Protein AF-A0A165QCB4-F1 (afdb_monomer)

pLDDT: mean 89.72, std 11.39, range [41.25, 97.81]

Organism: NCBI:txid1314782

Nearest PDB structures (foldseek):
  8jke-assembly1_F  TM=3.063E-01  e=2.855E+00  Streptomyces coelicolor A3(2)

Sequence (218 aa):
LFVRAKGLDVVVAVDSSADEATNLWPNGSSIVKSASRISTLLLASHQLFPPIPMTPDDFISTGVNRRPTFFGCYPTRNPTEYPMLIYLPNSPPLNGDNPTTNTDSFQIAYTPVQTRIFIDQVHNNTIGGVLLNTTGSCPHFGKCLQCAAVDRAQYTTSHSRSPDFCSTVFQRYCFDPQNPPSQSEVPDRQFVFVNPDPQGVSGALTVFAAYKASLIGG

Mean predicted aligned error: 6.65 Å

Foldseek 3Di:
DFFVVVVAQEAEAEALAQPDPPQRWDLCPVVLVVQVCCVPPNVVGGAHDFDDDNDSVLCVFLQVSAFWAWGPQDADDVVGSGHIYTYQTPHFALQLDADLSSDDPPPPDDFPQSVVVNVVRSVCRVQFGHAFQDRGGDPCVVVQVVQSVVQSVCCNPPVDGDDPVNVVSCVGRYADPVDRHGSNRRPNGDRHHDRPCPCGVVVVVVVVVVVVVVVVPD

Secondary structure (DSSP, 8-state):
--BGGG--SEEEEEE-----TTT----SHHHHHHHHHHHHHSTTTBPPPPP--SSHHHHHHTTGGGS-EEES-S--SSS-SS-EEEEEE--S-TTSPPP-S---TT-----HHHHHHHHHHHHHHHHH---TTSSS--TTHHHHHHHHHHHHHHHHHHSPPPPHHHHHHHHHHB--SSS---GGGS-S---S---S-SSHHHHHHHHHHHHHHHHS--

Solvent-accessible surface area (backbone atoms only — not comparable to full-atom values): 12130 Å² total; per-residue (Å²): 125,55,42,47,94,66,69,62,55,65,44,81,44,77,39,80,49,56,67,31,90,87,43,22,34,30,27,48,59,69,58,37,52,52,43,50,46,36,73,74,76,32,55,94,60,32,48,48,71,44,70,66,64,82,45,42,66,47,19,48,56,29,25,51,30,57,37,63,31,30,22,37,76,76,67,89,47,87,74,60,64,38,34,34,37,38,38,39,42,46,48,52,40,44,75,37,46,81,17,58,75,42,55,62,92,82,66,84,77,71,53,75,67,39,48,50,53,32,51,52,47,53,48,51,48,71,57,23,43,64,38,76,71,38,73,31,56,25,97,54,32,66,59,44,55,48,34,59,54,51,26,43,58,32,40,76,72,71,70,41,76,55,62,76,68,40,54,58,40,43,75,72,32,41,62,38,90,90,64,63,57,47,36,75,36,56,43,74,58,39,62,62,64,42,75,86,52,83,53,52,70,61,44,54,52,51,51,52,54,63,53,47,61,67,70,75,73,117

InterPro domains:
  IPR002642 Lysophospholipase, catalytic domain [PF01735] (6-176)
  IPR002642 Lysophospholipase, catalytic domain [PS51210] (1-180)
  IPR016035 Acyl transferase/acyl hydrolase/lysophospholipase [SSF52151] (6-150)

Structure (mmCIF, N/CA/C/O backbone):
data_AF-A0A165QCB4-F1
#
_entry.id   AF-A0A165QCB4-F1
#
loop_
_atom_site.group_PDB
_atom_site.id
_atom_site.type_symbol
_atom_site.label_atom_id
_atom_site.label_alt_id
_atom_site.label_comp_id
_atom_site.label_asym_id
_atom_site.label_entity_id
_atom_site.label_seq_id
_atom_site.pdbx_PDB_ins_code
_atom_site.Cartn_x
_atom_site.Cartn_y
_atom_site.Cartn_z
_atom_site.occupancy
_atom_site.B_iso_or_equiv
_atom_site.auth_seq_id
_atom_site.auth_comp_id
_atom_site.auth_asym_id
_atom_site.auth_atom_id
_atom_site.pdbx_PDB_model_num
ATOM 1 N N . LEU A 1 1 ? -12.667 -9.571 5.158 1.00 91.00 1 LEU A N 1
ATOM 2 C CA . LEU A 1 1 ? -11.954 -9.713 6.452 1.00 91.00 1 LEU A CA 1
ATOM 3 C C . LEU A 1 1 ? -12.672 -9.014 7.609 1.00 91.00 1 LEU A C 1
ATOM 5 O O . LEU A 1 1 ? -12.700 -9.583 8.685 1.00 91.00 1 LEU A O 1
ATOM 9 N N . PHE A 1 2 ? -13.342 -7.882 7.383 1.00 95.94 2 PHE A N 1
ATOM 10 C CA . PHE A 1 2 ? -14.001 -7.054 8.409 1.00 95.94 2 PHE A CA 1
ATOM 11 C C . PHE A 1 2 ? -15.284 -7.644 9.042 1.00 95.94 2 PHE A C 1
ATOM 13 O O . PHE A 1 2 ? -16.042 -6.920 9.673 1.00 95.94 2 PHE A O 1
ATOM 20 N N . VAL A 1 3 ? -15.595 -8.931 8.867 1.00 96.25 3 VAL A N 1
ATOM 21 C CA . VAL A 1 3 ? -16.785 -9.536 9.503 1.00 96.25 3 VAL A CA 1
ATOM 22 C C . VAL A 1 3 ? -16.588 -9.506 11.021 1.00 96.25 3 VAL A C 1
ATOM 24 O O . VAL A 1 3 ? -15.582 -10.033 11.493 1.00 96.25 3 VAL A O 1
ATOM 27 N N . ARG A 1 4 ? -17.541 -8.964 11.797 1.00 94.81 4 ARG A N 1
ATOM 28 C CA . ARG A 1 4 ? -17.361 -8.771 13.255 1.00 94.81 4 ARG A CA 1
ATOM 29 C C . ARG A 1 4 ? -17.056 -10.063 14.005 1.00 94.81 4 ARG A C 1
ATOM 31 O O . ARG A 1 4 ? -16.265 -10.047 14.936 1.00 94.81 4 ARG A O 1
ATOM 38 N N . ALA A 1 5 ? -17.624 -11.185 13.559 1.00 95.62 5 ALA A N 1
ATOM 39 C CA . ALA A 1 5 ? -17.377 -12.502 14.146 1.00 95.62 5 ALA A CA 1
ATOM 40 C C . ALA A 1 5 ? -15.899 -12.940 14.094 1.00 95.62 5 ALA A C 1
ATOM 42 O O . ALA A 1 5 ? -15.515 -13.843 14.826 1.00 95.62 5 ALA A O 1
ATOM 43 N N . LYS A 1 6 ? -15.068 -12.325 13.237 1.00 93.75 6 LYS A N 1
ATOM 44 C CA . LYS A 1 6 ? -13.621 -12.582 13.200 1.00 93.75 6 LYS A CA 1
ATOM 45 C C . LYS A 1 6 ? -12.838 -11.786 14.244 1.00 93.75 6 LYS A C 1
ATOM 47 O O . LYS A 1 6 ? -11.705 -12.166 14.507 1.00 93.75 6 LYS A O 1
ATOM 52 N N . GLY A 1 7 ? -13.407 -10.706 14.791 1.00 91.19 7 GLY A N 1
ATOM 53 C CA . GLY A 1 7 ? -12.776 -9.888 15.830 1.00 91.19 7 GLY A CA 1
ATOM 54 C C . GLY A 1 7 ? -11.363 -9.422 15.475 1.00 91.19 7 GLY A C 1
ATOM 55 O O . GLY A 1 7 ? -10.479 -9.506 16.315 1.00 91.19 7 GLY A O 1
ATOM 56 N N . LEU A 1 8 ? -11.122 -9.017 14.222 1.00 92.38 8 LEU A N 1
ATOM 57 C CA . LEU A 1 8 ? -9.782 -8.613 13.794 1.00 92.38 8 LEU A CA 1
ATOM 58 C C . LEU A 1 8 ? -9.456 -7.212 14.320 1.00 92.38 8 LEU A C 1
ATOM 60 O O . LEU A 1 8 ? -10.273 -6.300 14.186 1.00 92.38 8 LEU A O 1
ATOM 64 N N . ASP A 1 9 ? -8.239 -7.049 14.837 1.00 91.75 9 ASP A N 1
ATOM 65 C CA . ASP A 1 9 ? -7.692 -5.763 15.289 1.00 91.75 9 ASP A CA 1
ATOM 66 C C . ASP A 1 9 ? -6.828 -5.077 14.224 1.00 91.75 9 ASP A C 1
ATOM 68 O O . ASP A 1 9 ? -6.748 -3.848 14.161 1.00 91.75 9 ASP A O 1
ATOM 72 N N . VAL A 1 10 ? -6.177 -5.878 13.375 1.00 94.56 10 VAL A N 1
ATOM 73 C CA . VAL A 1 10 ? -5.296 -5.426 12.295 1.00 94.56 10 VAL A CA 1
ATOM 74 C C . VAL A 1 10 ? -5.580 -6.233 11.035 1.00 94.56 10 VAL A C 1
ATOM 76 O O . VAL A 1 10 ? -5.710 -7.456 11.071 1.00 94.56 10 VAL A O 1
ATOM 79 N N . VAL A 1 11 ? -5.651 -5.542 9.903 1.00 96.69 11 VAL A N 1
ATOM 80 C CA . VAL A 1 11 ? -5.773 -6.124 8.569 1.00 96.69 11 VAL A CA 1
ATOM 81 C C . VAL A 1 11 ? -4.631 -5.593 7.714 1.00 96.69 11 VAL A C 1
ATOM 83 O O . VAL A 1 11 ? -4.449 -4.385 7.614 1.00 96.69 11 VAL A O 1
ATOM 86 N N . VAL A 1 12 ? -3.881 -6.489 7.075 1.00 96.94 12 VAL A N 1
ATOM 87 C CA . VAL A 1 12 ? -2.889 -6.120 6.059 1.00 96.94 12 VAL A CA 1
ATOM 88 C C . VAL A 1 12 ? -3.529 -6.313 4.688 1.00 96.94 12 VAL A C 1
ATOM 90 O O . VAL A 1 12 ? -3.915 -7.428 4.337 1.00 96.94 12 VAL A O 1
ATOM 93 N N . ALA A 1 13 ? -3.688 -5.228 3.939 1.00 97.25 13 ALA A N 1
ATOM 94 C CA . ALA A 1 13 ? -4.203 -5.228 2.579 1.00 97.25 13 ALA A CA 1
ATOM 95 C C . ALA A 1 13 ? -3.049 -5.015 1.601 1.00 97.25 13 ALA A C 1
ATOM 97 O O . ALA A 1 13 ? -2.376 -3.990 1.654 1.00 97.25 13 ALA A O 1
ATOM 98 N N . VAL A 1 14 ? -2.845 -5.985 0.716 1.00 97.00 14 VAL A N 1
ATOM 99 C CA . VAL A 1 14 ? -1.890 -5.895 -0.390 1.00 97.00 14 VAL A CA 1
ATOM 100 C C . VAL A 1 14 ? -2.667 -5.538 -1.649 1.00 97.00 14 VAL A C 1
ATOM 102 O O . VAL A 1 14 ? -3.665 -6.197 -1.946 1.00 97.00 14 VAL A O 1
ATOM 105 N N . ASP A 1 15 ? -2.229 -4.507 -2.364 1.00 97.12 15 ASP A N 1
ATOM 106 C CA . ASP A 1 15 ? -2.875 -4.048 -3.593 1.00 97.12 15 ASP A CA 1
ATOM 107 C C . ASP A 1 15 ? -1.885 -4.055 -4.753 1.00 97.12 15 ASP A C 1
ATOM 109 O O . ASP A 1 15 ? -0.952 -3.261 -4.796 1.00 97.12 15 ASP A O 1
ATOM 113 N N . SER A 1 16 ? -2.081 -4.979 -5.684 1.00 95.56 16 SER A N 1
ATOM 114 C CA . SER A 1 16 ? -1.274 -5.126 -6.893 1.00 95.56 16 SER A CA 1
ATOM 115 C C . SER A 1 16 ? -2.085 -4.819 -8.152 1.00 95.56 16 SER A C 1
ATOM 117 O O . SER A 1 16 ? -1.843 -5.432 -9.191 1.00 95.56 16 SER A O 1
ATOM 119 N N . SER A 1 17 ? -3.106 -3.962 -8.055 1.00 96.38 17 SER A N 1
ATOM 120 C CA . SER A 1 17 ? -3.891 -3.567 -9.221 1.00 96.38 17 SER A CA 1
ATOM 121 C C . SER A 1 17 ? -3.081 -2.702 -10.194 1.00 96.38 17 SER A C 1
ATOM 123 O O . SER A 1 17 ? -2.099 -2.058 -9.824 1.00 96.38 17 SER A O 1
ATOM 125 N N . ALA A 1 18 ? -3.521 -2.685 -11.451 1.00 96.19 18 ALA A N 1
ATOM 126 C CA . ALA A 1 18 ? -2.972 -1.864 -12.527 1.00 96.19 18 ALA A CA 1
ATOM 127 C C . ALA A 1 18 ? -3.991 -0.786 -12.941 1.00 96.19 18 ALA A C 1
ATOM 129 O O . ALA A 1 18 ? -4.387 -0.694 -14.100 1.00 96.19 18 ALA A O 1
ATOM 130 N N . ASP A 1 19 ? -4.492 -0.029 -11.960 1.00 96.06 19 ASP A N 1
ATOM 131 C CA . ASP A 1 19 ? -5.650 0.858 -12.146 1.00 96.06 19 ASP A CA 1
ATOM 132 C C . ASP A 1 19 ? -5.283 2.261 -12.681 1.00 96.06 19 ASP A C 1
ATOM 134 O O . ASP A 1 19 ? -6.153 2.977 -13.183 1.00 96.06 19 ASP A O 1
ATOM 138 N N . GLU A 1 20 ? -4.025 2.703 -12.560 1.00 94.88 20 GLU A N 1
ATOM 139 C CA . GLU A 1 20 ? -3.558 3.958 -13.162 1.00 94.88 20 GLU A CA 1
ATOM 140 C C . GLU A 1 20 ? -3.432 3.807 -14.683 1.00 94.88 20 GLU A C 1
ATOM 142 O O . GLU A 1 20 ? -2.644 3.002 -15.173 1.00 94.88 20 GLU A O 1
ATOM 147 N N . ALA A 1 21 ? -4.141 4.647 -15.441 1.00 91.56 21 ALA A N 1
ATOM 148 C CA . ALA A 1 21 ? -4.166 4.572 -16.903 1.00 91.56 21 ALA A CA 1
ATOM 149 C C . ALA A 1 21 ? -2.793 4.778 -17.573 1.00 91.56 21 ALA A C 1
ATOM 151 O O . ALA A 1 21 ? -2.564 4.255 -18.660 1.00 91.56 21 ALA A O 1
ATOM 152 N N . THR A 1 22 ? -1.895 5.551 -16.953 1.00 91.75 22 THR A N 1
ATOM 153 C CA . THR A 1 22 ? -0.611 5.936 -17.563 1.00 91.75 22 THR A CA 1
ATOM 154 C C . THR A 1 22 ? 0.497 4.934 -17.264 1.00 91.75 22 THR A C 1
ATOM 156 O O . THR A 1 22 ? 1.199 4.505 -18.174 1.00 91.75 22 THR A O 1
ATOM 159 N N . ASN A 1 23 ? 0.678 4.582 -15.989 1.00 95.12 23 ASN A N 1
ATOM 160 C CA . ASN A 1 23 ? 1.825 3.794 -15.532 1.00 95.12 23 ASN A CA 1
ATOM 161 C C . ASN A 1 23 ? 1.439 2.488 -14.827 1.00 95.12 23 ASN A C 1
ATOM 163 O O . ASN A 1 23 ? 2.321 1.838 -14.275 1.00 95.12 23 ASN A O 1
ATOM 167 N N . LEU A 1 24 ? 0.159 2.095 -14.839 1.00 96.56 24 LEU A N 1
ATOM 168 C CA . LEU A 1 24 ? -0.302 0.790 -14.346 1.00 96.56 24 LEU A CA 1
ATOM 169 C C . LEU A 1 24 ? 0.020 0.519 -12.863 1.00 96.56 24 LEU A C 1
ATOM 171 O O . LEU A 1 24 ? 0.219 -0.624 -12.457 1.00 96.56 24 LEU A O 1
ATOM 175 N N . TRP A 1 25 ? 0.065 1.567 -12.040 1.00 96.75 25 TRP A N 1
ATOM 176 C CA . TRP A 1 25 ? 0.149 1.447 -10.583 1.00 96.75 25 TRP A CA 1
ATOM 177 C C . TRP A 1 25 ? -1.246 1.347 -9.952 1.00 96.75 25 TRP A C 1
ATOM 179 O O . TRP A 1 25 ? -2.229 1.799 -10.549 1.00 96.75 25 TRP A O 1
ATOM 189 N N . PRO A 1 26 ? -1.364 0.834 -8.716 1.00 97.56 26 PRO A N 1
ATOM 190 C CA . PRO A 1 26 ? -2.590 0.965 -7.946 1.00 97.56 26 PRO A CA 1
ATOM 191 C C . PRO A 1 26 ? -2.962 2.441 -7.760 1.00 97.56 26 PRO A C 1
ATOM 193 O O . PRO A 1 26 ? -2.104 3.289 -7.507 1.00 97.56 26 PRO A O 1
ATOM 196 N N . ASN A 1 27 ? -4.254 2.754 -7.827 1.00 97.00 27 ASN A N 1
ATOM 197 C CA . ASN A 1 27 ? -4.779 4.095 -7.540 1.00 97.00 27 ASN A CA 1
ATOM 198 C C . ASN A 1 27 ? -5.762 4.109 -6.355 1.00 97.00 27 ASN A C 1
ATOM 200 O O . ASN A 1 27 ? -6.421 5.110 -6.121 1.00 97.00 27 ASN A O 1
ATOM 204 N N . GLY A 1 28 ? -5.902 3.001 -5.618 1.00 97.06 28 GLY A N 1
ATOM 205 C CA . GLY A 1 28 ? -6.820 2.893 -4.479 1.00 97.06 28 GLY A CA 1
ATOM 206 C C . GLY A 1 28 ? -8.284 2.601 -4.841 1.00 97.06 28 GLY A C 1
ATOM 207 O O . GLY A 1 28 ? -9.125 2.475 -3.949 1.00 97.06 28 GLY A O 1
ATOM 208 N N . SER A 1 29 ? -8.633 2.411 -6.117 1.00 97.38 29 SER A N 1
ATOM 209 C CA . SER A 1 29 ? -10.010 2.075 -6.520 1.00 97.38 29 SER A CA 1
ATOM 210 C C . SER A 1 29 ? -10.569 0.848 -5.788 1.00 97.38 29 SER A C 1
ATOM 212 O O . SER A 1 29 ? -11.732 0.841 -5.375 1.00 97.38 29 SER A O 1
ATOM 214 N N . SER A 1 30 ? -9.751 -0.191 -5.596 1.00 96.12 30 SER A N 1
ATOM 215 C CA . SER A 1 30 ? -10.147 -1.428 -4.910 1.00 96.12 30 SER A CA 1
ATOM 216 C C . SER A 1 30 ? -10.521 -1.198 -3.438 1.00 96.12 30 SER A C 1
ATOM 218 O O . SER A 1 30 ? -11.563 -1.674 -2.961 1.00 96.12 30 SER A O 1
ATOM 220 N N . ILE A 1 31 ? -9.715 -0.417 -2.711 1.00 97.00 31 ILE A N 1
ATOM 221 C CA . ILE A 1 31 ? -9.934 -0.159 -1.284 1.00 97.00 31 ILE A CA 1
ATOM 222 C C . ILE A 1 31 ? -11.111 0.800 -1.057 1.00 97.00 31 ILE A C 1
ATOM 224 O O . ILE A 1 31 ? -11.932 0.547 -0.176 1.00 97.00 31 ILE A O 1
ATOM 228 N N . VAL A 1 32 ? -11.279 1.812 -1.919 1.00 97.81 32 VAL A N 1
ATOM 229 C CA . VAL A 1 32 ? -12.443 2.718 -1.912 1.00 97.81 32 VAL A CA 1
ATOM 230 C C . VAL A 1 32 ? -13.738 1.936 -2.144 1.00 97.81 32 VAL A C 1
ATOM 232 O O . VAL A 1 32 ? -14.698 2.069 -1.380 1.00 97.81 32 VAL A O 1
ATOM 235 N N . LYS A 1 33 ? -13.767 1.050 -3.151 1.00 97.62 33 LYS A N 1
ATOM 236 C CA . LYS A 1 33 ? -14.925 0.176 -3.411 1.00 97.62 33 LYS A CA 1
ATOM 237 C C . LYS A 1 33 ? -15.209 -0.756 -2.231 1.00 97.62 33 LYS A C 1
ATOM 239 O O . LYS A 1 33 ? -16.371 -0.975 -1.889 1.00 97.62 33 LYS A O 1
ATOM 244 N N . SER A 1 34 ? -14.169 -1.276 -1.579 1.00 96.75 34 SER A N 1
ATOM 245 C CA . SER A 1 34 ? -14.308 -2.124 -0.388 1.00 96.75 34 SER A CA 1
ATOM 246 C C . SER A 1 34 ? -14.914 -1.365 0.798 1.00 96.75 34 SER A C 1
ATOM 248 O O . SER A 1 34 ? -15.840 -1.874 1.434 1.00 96.75 34 SER A O 1
ATOM 250 N N . ALA A 1 35 ? -14.455 -0.138 1.056 1.00 97.06 35 ALA A N 1
ATOM 251 C CA . ALA A 1 35 ? -14.999 0.736 2.093 1.00 97.06 35 ALA A CA 1
ATOM 252 C C . ALA A 1 35 ? -16.468 1.096 1.818 1.00 97.06 35 ALA A C 1
ATOM 254 O O . ALA A 1 35 ? -17.318 0.948 2.698 1.00 97.06 35 ALA A O 1
ATOM 255 N N . SER A 1 36 ? -16.785 1.474 0.574 1.00 97.31 36 SER A N 1
ATOM 256 C CA . SER A 1 36 ? -18.150 1.777 0.128 1.00 97.31 36 SER A CA 1
ATOM 257 C C . SER A 1 36 ? -19.088 0.579 0.294 1.00 97.31 36 SER A C 1
ATOM 259 O O . SER A 1 36 ? -20.187 0.707 0.833 1.00 97.31 36 SER A O 1
ATOM 261 N N . ARG A 1 37 ? -18.651 -0.625 -0.090 1.00 97.12 37 ARG A N 1
ATOM 262 C CA . ARG A 1 37 ? -19.444 -1.848 0.097 1.00 97.12 37 ARG A CA 1
ATOM 263 C C . ARG A 1 37 ? -19.724 -2.128 1.575 1.00 97.12 37 ARG A C 1
ATOM 265 O O . ARG A 1 37 ? -20.821 -2.572 1.913 1.00 97.12 37 ARG A O 1
ATOM 272 N N . ILE A 1 38 ? -18.752 -1.877 2.454 1.00 96.81 38 ILE A N 1
ATOM 273 C CA . ILE A 1 38 ? -18.932 -2.046 3.900 1.00 96.81 38 ILE A CA 1
ATOM 274 C C . ILE A 1 38 ? -19.962 -1.056 4.445 1.00 96.81 38 ILE A C 1
ATOM 276 O O . ILE A 1 38 ? -20.880 -1.478 5.147 1.00 96.81 38 ILE A O 1
ATOM 280 N N . SER A 1 39 ? -19.857 0.225 4.088 1.00 95.75 39 SER A N 1
ATOM 281 C CA . SER A 1 39 ? -20.757 1.262 4.602 1.00 95.75 39 SER A CA 1
ATOM 282 C C . SER A 1 39 ? -22.185 1.159 4.061 1.00 95.75 39 SER A C 1
ATOM 284 O O . SER A 1 39 ? -23.120 1.526 4.768 1.00 95.75 39 SER A O 1
ATOM 286 N N . THR A 1 40 ? -22.372 0.632 2.847 1.00 96.88 40 THR A N 1
ATOM 287 C CA . THR A 1 40 ? -23.684 0.595 2.173 1.00 96.88 40 THR A CA 1
ATOM 288 C C . THR A 1 40 ? -24.417 -0.738 2.299 1.00 96.88 40 THR A C 1
ATOM 290 O O . THR A 1 40 ? -25.634 -0.745 2.455 1.00 96.88 40 THR A O 1
ATOM 293 N N . LEU A 1 41 ? -23.707 -1.871 2.237 1.00 97.56 41 LEU A N 1
ATOM 294 C CA . LEU A 1 41 ? -24.336 -3.195 2.130 1.00 97.56 41 LEU A CA 1
ATOM 295 C C . LEU A 1 41 ? -24.069 -4.106 3.328 1.00 97.56 41 LEU A C 1
ATOM 297 O O . LEU A 1 41 ? -24.826 -5.047 3.559 1.00 97.56 41 LEU A O 1
ATOM 301 N N . LEU A 1 42 ? -22.983 -3.881 4.072 1.00 97.19 42 LEU A N 1
ATOM 302 C CA . LEU A 1 42 ? -22.482 -4.862 5.043 1.00 97.19 42 LEU A CA 1
ATOM 303 C C . LEU A 1 42 ? -22.398 -4.335 6.481 1.00 97.19 42 LEU A C 1
ATOM 305 O O . LEU A 1 42 ? -21.948 -5.063 7.370 1.00 97.19 42 LEU A O 1
ATOM 309 N N . LEU A 1 43 ? -22.884 -3.116 6.730 1.00 95.12 43 LEU A N 1
ATOM 310 C CA . LEU A 1 43 ? -22.788 -2.431 8.021 1.00 95.12 43 LEU A CA 1
ATOM 311 C C . LEU A 1 43 ? -23.336 -3.270 9.182 1.00 95.12 43 LEU A C 1
ATOM 313 O O . LEU A 1 43 ? -22.779 -3.232 10.273 1.00 95.12 43 LEU A O 1
ATOM 317 N N . ALA A 1 44 ? -24.388 -4.064 8.949 1.00 95.94 44 ALA A N 1
ATOM 318 C CA . ALA A 1 44 ? -25.041 -4.893 9.964 1.00 95.94 44 ALA A CA 1
ATOM 319 C C . ALA A 1 44 ? -24.192 -6.083 10.457 1.00 95.94 44 ALA A C 1
ATOM 321 O O . ALA A 1 44 ? -24.389 -6.531 11.588 1.00 95.94 44 ALA A O 1
ATOM 322 N N . SER A 1 45 ? -23.239 -6.572 9.657 1.00 96.38 45 SER A N 1
ATOM 323 C CA . SER A 1 45 ? -22.424 -7.763 9.963 1.00 96.38 45 SER A CA 1
ATOM 324 C C . SER A 1 45 ? -20.915 -7.495 10.031 1.00 96.38 45 SER A C 1
ATOM 326 O O . SER A 1 45 ? -20.161 -8.355 10.496 1.00 96.38 45 SER A O 1
ATOM 328 N N . HIS A 1 46 ? -20.461 -6.318 9.595 1.00 97.06 46 HIS A N 1
ATOM 329 C CA . HIS A 1 46 ? -19.044 -5.958 9.515 1.00 97.06 46 HIS A CA 1
ATOM 330 C C . HIS A 1 46 ? -18.660 -4.837 10.496 1.00 97.06 46 HIS A C 1
ATOM 332 O O . HIS A 1 46 ? -19.510 -4.092 10.989 1.00 97.06 46 HIS A O 1
ATOM 338 N N . GLN A 1 47 ? -17.371 -4.773 10.835 1.00 95.44 47 GLN A N 1
ATOM 339 C CA . GLN A 1 47 ? -16.730 -3.625 11.480 1.00 95.44 47 GLN A CA 1
ATOM 340 C C . GLN A 1 47 ? -16.696 -2.446 10.498 1.00 95.44 47 GLN A C 1
ATOM 342 O O . GLN A 1 47 ? -16.754 -2.652 9.281 1.00 95.44 47 GLN A O 1
ATOM 347 N N . LEU A 1 48 ? -16.591 -1.219 11.015 1.00 95.88 48 LEU A N 1
ATOM 348 C CA . LEU A 1 48 ? -16.444 -0.039 10.163 1.00 95.88 48 LEU A CA 1
ATOM 349 C C . LEU A 1 48 ? -15.091 -0.058 9.447 1.00 95.88 48 LEU A C 1
ATOM 351 O O . LEU A 1 48 ? -14.151 -0.738 9.863 1.00 95.88 48 LEU A O 1
ATOM 355 N N . PHE A 1 49 ? -15.004 0.703 8.362 1.00 96.31 49 PHE A N 1
ATOM 356 C CA . PHE A 1 49 ? -13.743 0.956 7.677 1.00 96.31 49 PHE A CA 1
ATOM 357 C C . PHE A 1 49 ? -13.032 2.154 8.329 1.00 96.31 49 PHE A C 1
ATOM 359 O O . PHE A 1 49 ? -13.719 3.118 8.679 1.00 96.31 49 PHE A O 1
ATOM 366 N N . PRO A 1 50 ? -11.698 2.128 8.509 1.00 96.69 50 PRO A N 1
ATOM 367 C CA . PRO A 1 50 ? -10.972 3.307 8.970 1.00 96.69 50 PRO A CA 1
ATOM 368 C C . PRO A 1 50 ? -11.036 4.446 7.937 1.00 96.69 50 PRO A C 1
ATOM 370 O O . PRO A 1 50 ? -11.279 4.182 6.758 1.00 96.69 50 PRO A O 1
ATOM 373 N N . PRO A 1 51 ? -10.779 5.704 8.342 1.00 96.25 51 PRO A N 1
ATOM 374 C CA . PRO A 1 51 ? -10.644 6.813 7.407 1.00 96.25 51 PRO A CA 1
ATOM 375 C C . PRO A 1 51 ? -9.547 6.537 6.375 1.00 96.25 51 PRO A C 1
ATOM 377 O O . PRO A 1 51 ? -8.416 6.204 6.734 1.00 96.25 51 PRO A O 1
ATOM 380 N N . ILE A 1 52 ? -9.901 6.695 5.103 1.00 97.44 52 ILE A N 1
ATOM 381 C CA . ILE A 1 52 ? -9.026 6.567 3.9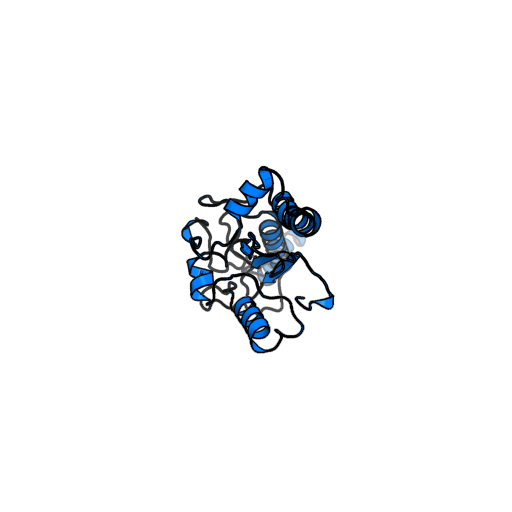35 1.00 97.44 52 ILE A CA 1
ATOM 382 C C . ILE A 1 52 ? -9.286 7.750 2.990 1.00 97.44 52 ILE A C 1
ATOM 384 O O . ILE A 1 52 ? -10.337 8.388 3.112 1.00 97.44 52 ILE A O 1
ATOM 388 N N . PRO A 1 53 ? -8.390 8.039 2.029 1.00 97.50 53 PRO A N 1
ATOM 389 C CA . PRO A 1 53 ? -8.753 8.865 0.884 1.00 97.50 53 PRO A CA 1
ATOM 390 C C . PRO A 1 53 ? -9.989 8.276 0.178 1.00 97.50 53 PRO A C 1
ATOM 392 O O . PRO A 1 53 ? -10.154 7.057 0.128 1.00 97.50 53 PRO A O 1
ATOM 395 N N . MET A 1 54 ? -10.893 9.117 -0.328 1.00 94.56 54 MET A N 1
ATOM 396 C CA . MET A 1 54 ? -12.203 8.650 -0.817 1.00 94.56 54 MET A CA 1
ATOM 397 C C . MET A 1 54 ? -12.273 8.517 -2.338 1.00 94.56 54 MET A C 1
ATOM 399 O O . MET A 1 54 ? -13.223 7.927 -2.855 1.00 94.56 54 MET A O 1
ATOM 403 N N . THR A 1 55 ? -11.272 9.026 -3.053 1.00 96.88 55 THR A N 1
ATOM 404 C CA . THR A 1 55 ? -11.182 8.951 -4.512 1.00 96.88 55 THR A CA 1
ATOM 405 C C . THR A 1 55 ? -9.796 8.484 -4.961 1.00 96.88 55 THR A C 1
ATOM 407 O O . THR A 1 55 ? -8.825 8.639 -4.214 1.00 96.88 55 THR A O 1
ATOM 410 N N . PRO A 1 56 ? -9.669 7.932 -6.181 1.00 96.69 56 PRO A N 1
ATOM 411 C CA . PRO A 1 56 ? -8.363 7.605 -6.740 1.00 96.69 56 PRO A CA 1
ATOM 412 C C . PRO A 1 56 ? -7.401 8.798 -6.820 1.00 96.69 56 PRO A C 1
ATOM 414 O O . PRO A 1 56 ? -6.213 8.656 -6.534 1.00 96.69 56 PRO A O 1
ATOM 417 N N . ASP A 1 57 ? -7.921 9.985 -7.133 1.00 96.19 57 ASP A N 1
ATOM 418 C CA . ASP A 1 57 ? -7.126 11.214 -7.197 1.00 96.19 57 ASP A CA 1
ATOM 419 C C . ASP A 1 57 ? -6.586 11.611 -5.816 1.00 96.19 57 ASP A C 1
ATOM 421 O O . ASP A 1 57 ? -5.433 12.035 -5.701 1.00 96.19 57 ASP A O 1
ATOM 425 N N . ASP A 1 58 ? -7.356 11.401 -4.743 1.00 96.50 58 ASP A N 1
ATOM 426 C CA . ASP A 1 58 ? -6.871 11.617 -3.376 1.00 96.50 58 ASP A CA 1
ATOM 427 C C . ASP A 1 58 ? -5.767 10.609 -3.016 1.00 96.50 58 ASP A C 1
ATOM 429 O O . ASP A 1 58 ? -4.758 10.970 -2.414 1.00 96.50 58 ASP A O 1
ATOM 433 N N . PHE A 1 59 ? -5.904 9.339 -3.413 1.00 97.19 59 PHE A N 1
ATOM 434 C CA . PHE A 1 59 ? -4.860 8.325 -3.198 1.00 97.19 59 PHE A CA 1
ATOM 435 C C . PHE A 1 59 ? -3.539 8.694 -3.881 1.00 97.19 59 PHE A C 1
ATOM 437 O O . PHE A 1 59 ? -2.472 8.522 -3.283 1.00 97.19 59 PHE A O 1
ATOM 444 N N . ILE A 1 60 ? -3.617 9.204 -5.113 1.00 95.31 60 ILE A N 1
ATOM 445 C CA . ILE A 1 60 ? -2.457 9.626 -5.901 1.00 95.31 60 ILE A CA 1
ATOM 446 C C . ILE A 1 60 ? -1.844 10.903 -5.323 1.00 95.31 60 ILE A C 1
ATOM 448 O O . ILE A 1 60 ? -0.646 10.938 -5.046 1.00 95.31 60 ILE A O 1
ATOM 452 N N . SER A 1 61 ? -2.648 11.949 -5.116 1.00 95.38 61 SER A N 1
ATOM 453 C CA . SER A 1 61 ? -2.164 13.252 -4.638 1.00 95.38 61 SER A CA 1
ATOM 454 C C . SER A 1 61 ? -1.528 13.158 -3.252 1.00 95.38 61 SER A C 1
ATOM 456 O O . SER A 1 61 ? -0.482 13.767 -3.011 1.00 95.38 61 SER A O 1
ATOM 458 N N . THR A 1 62 ? -2.085 12.319 -2.375 1.00 96.00 62 THR A N 1
ATOM 459 C CA . THR A 1 62 ? -1.521 12.086 -1.042 1.00 96.00 62 THR A CA 1
ATOM 460 C C . THR A 1 62 ? -0.289 11.183 -1.041 1.00 96.00 62 THR A C 1
ATOM 462 O O . THR A 1 62 ? 0.418 11.102 -0.037 1.00 96.00 62 THR A O 1
ATOM 465 N N . GLY A 1 63 ? -0.001 10.493 -2.150 1.00 94.62 63 GLY A N 1
ATOM 466 C CA . GLY A 1 63 ? 1.114 9.551 -2.276 1.00 94.62 63 GLY A CA 1
ATOM 467 C C . GLY A 1 63 ? 0.902 8.218 -1.561 1.00 94.62 63 GLY A C 1
ATOM 468 O O . GLY A 1 63 ? 1.822 7.403 -1.495 1.00 94.62 63 GLY A O 1
ATOM 469 N N . VAL A 1 64 ? -0.295 7.967 -1.029 1.00 95.62 64 VAL A N 1
ATOM 470 C CA . VAL A 1 64 ? -0.637 6.733 -0.306 1.00 95.62 64 VAL A CA 1
ATOM 471 C C . VAL A 1 64 ? -0.597 5.507 -1.220 1.00 95.62 64 VAL A C 1
ATOM 473 O O . VAL A 1 64 ? -0.315 4.404 -0.761 1.00 95.62 64 VAL A O 1
ATOM 476 N N . ASN A 1 65 ? -0.798 5.683 -2.526 1.00 95.31 65 ASN A N 1
ATOM 477 C CA . ASN A 1 65 ? -0.633 4.609 -3.503 1.00 95.31 65 ASN A CA 1
ATOM 478 C C . ASN A 1 65 ? 0.834 4.247 -3.812 1.00 95.31 65 ASN A C 1
ATOM 480 O O . ASN A 1 65 ? 1.082 3.301 -4.550 1.00 95.31 65 ASN A O 1
ATOM 484 N N . ARG A 1 66 ? 1.809 4.978 -3.258 1.00 93.00 66 ARG A N 1
ATOM 485 C CA . ARG A 1 66 ? 3.248 4.811 -3.541 1.00 93.00 66 ARG A CA 1
ATOM 486 C C . ARG A 1 66 ? 4.072 4.405 -2.322 1.00 93.00 66 ARG A C 1
ATOM 488 O O . ARG A 1 66 ? 5.295 4.320 -2.417 1.00 93.00 66 ARG A O 1
ATOM 495 N N . ARG A 1 67 ? 3.433 4.184 -1.172 1.00 93.81 67 ARG A N 1
ATOM 496 C CA . ARG A 1 67 ? 4.107 3.792 0.071 1.00 93.81 67 ARG A CA 1
ATOM 497 C C . ARG A 1 67 ? 3.186 2.990 0.991 1.00 93.81 67 ARG A C 1
ATOM 499 O O . ARG A 1 67 ? 1.969 3.180 0.948 1.00 93.81 67 ARG A O 1
ATOM 506 N N . PRO A 1 68 ? 3.749 2.170 1.894 1.00 96.12 68 PRO A N 1
ATOM 507 C CA . PRO A 1 68 ? 2.987 1.605 2.997 1.00 96.12 68 PRO A CA 1
ATOM 508 C C . PRO A 1 68 ? 2.278 2.702 3.793 1.00 96.12 68 PRO A C 1
ATOM 510 O O . PRO A 1 68 ? 2.893 3.713 4.128 1.00 96.12 68 PRO A O 1
ATOM 513 N N . THR A 1 69 ? 1.002 2.501 4.103 1.00 96.94 69 THR A N 1
ATOM 514 C CA . THR A 1 69 ? 0.195 3.477 4.848 1.00 96.94 69 THR A CA 1
ATOM 515 C C . THR A 1 69 ? -0.682 2.765 5.867 1.00 96.94 69 THR A C 1
ATOM 517 O O . THR A 1 69 ? -1.281 1.732 5.573 1.00 96.94 69 THR A O 1
ATOM 520 N N . PHE A 1 70 ? -0.739 3.289 7.088 1.00 97.25 70 PHE A N 1
ATOM 521 C CA . PHE A 1 70 ? -1.544 2.748 8.176 1.00 97.25 70 PHE A CA 1
ATOM 522 C C . PHE A 1 70 ? -2.782 3.626 8.349 1.00 97.25 70 PHE A C 1
ATOM 524 O O . PHE A 1 70 ? -2.692 4.815 8.653 1.00 97.25 70 PHE A O 1
ATOM 531 N N . PHE A 1 71 ? -3.957 3.039 8.175 1.00 97.44 71 PHE A N 1
ATOM 532 C CA . PHE A 1 71 ? -5.222 3.737 8.337 1.00 97.44 71 PHE A CA 1
ATOM 533 C C . PHE A 1 71 ? -5.844 3.468 9.699 1.00 97.44 71 PHE A C 1
ATOM 535 O O . PHE A 1 71 ? -5.779 2.362 10.250 1.00 97.44 71 PHE A O 1
ATOM 542 N N . GLY A 1 72 ? -6.484 4.509 10.229 1.00 94.56 72 GLY A N 1
ATOM 543 C CA . GLY A 1 72 ? -7.202 4.450 11.493 1.00 94.56 72 GLY A CA 1
ATOM 544 C C . GLY A 1 72 ? -6.302 4.419 12.722 1.00 94.56 72 GLY A C 1
ATOM 545 O O . GLY A 1 72 ? -6.769 4.003 13.772 1.00 94.56 72 GLY A O 1
ATOM 546 N N . CYS A 1 73 ? -5.032 4.817 12.640 1.00 92.31 73 CYS A N 1
ATOM 547 C CA . CYS A 1 73 ? -4.061 4.688 13.733 1.00 92.31 73 CYS A CA 1
ATOM 548 C C . CYS A 1 73 ? -4.512 5.196 15.107 1.00 92.31 73 CYS A C 1
ATOM 550 O O . CYS A 1 73 ? -4.033 4.707 16.128 1.00 92.31 73 CYS A O 1
ATOM 552 N N . TYR A 1 74 ? -5.425 6.161 15.149 1.00 89.50 74 TYR A N 1
ATOM 553 C CA . TYR A 1 74 ? -5.906 6.782 16.373 1.00 89.50 74 TYR A CA 1
ATOM 554 C C . TYR A 1 74 ? -7.402 6.479 16.566 1.00 89.50 74 TYR A C 1
ATOM 556 O O . TYR A 1 74 ? -8.234 7.263 16.116 1.00 89.50 74 TYR A O 1
ATOM 564 N N . PRO A 1 75 ? -7.767 5.324 17.163 1.00 88.56 75 PRO A N 1
ATOM 565 C CA . PRO A 1 75 ? -9.151 5.055 17.547 1.00 88.56 75 PRO A CA 1
ATOM 566 C C . PRO A 1 75 ? -9.607 6.004 18.661 1.00 88.56 75 PRO A C 1
ATOM 568 O O . PRO A 1 75 ? -8.812 6.425 19.506 1.00 88.56 75 PRO A O 1
ATOM 571 N N . THR A 1 76 ? -10.899 6.312 18.665 1.00 87.81 76 THR A N 1
ATOM 572 C CA . THR A 1 76 ? -11.546 7.229 19.614 1.00 87.81 76 THR A CA 1
ATOM 573 C C . THR A 1 76 ? -12.539 6.528 20.541 1.00 87.81 76 THR A C 1
ATOM 575 O O . THR A 1 76 ? -13.040 7.147 21.480 1.00 87.81 76 THR A O 1
ATOM 578 N N . ARG A 1 77 ? -12.832 5.242 20.305 1.00 87.38 77 ARG A N 1
ATOM 579 C CA . ARG A 1 77 ? -13.786 4.441 21.086 1.00 87.38 77 ARG A CA 1
ATOM 580 C C . ARG A 1 77 ? -13.150 3.155 21.606 1.00 87.38 77 ARG A C 1
ATOM 582 O O . ARG A 1 77 ? -12.252 2.608 20.974 1.00 87.38 77 ARG A O 1
ATOM 589 N N . A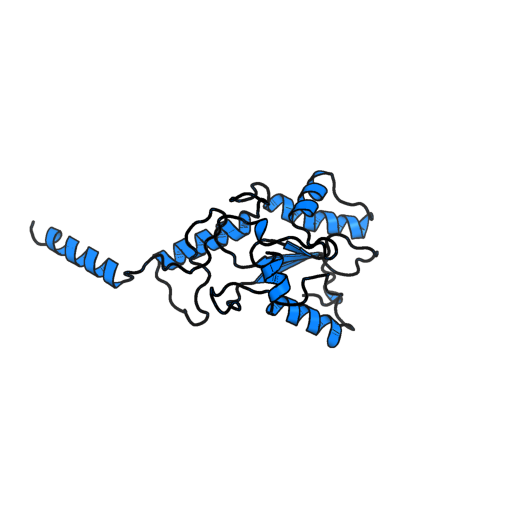SN A 1 78 ? -13.683 2.632 22.714 1.00 81.62 78 ASN A N 1
ATOM 590 C CA . ASN A 1 78 ? -13.424 1.261 23.156 1.00 81.62 78 ASN A CA 1
ATOM 591 C C . ASN A 1 78 ? -14.744 0.474 23.307 1.00 81.62 78 ASN A C 1
ATOM 593 O O . ASN A 1 78 ? -15.603 0.920 24.072 1.00 81.62 78 ASN A O 1
ATOM 597 N N . PRO A 1 79 ? -14.935 -0.672 22.620 1.00 83.25 79 PRO A N 1
ATOM 598 C CA . PRO A 1 79 ? -14.060 -1.287 21.607 1.00 83.25 79 PRO A CA 1
ATOM 599 C C . PRO A 1 79 ? -13.790 -0.368 20.412 1.00 83.25 79 PRO A C 1
ATOM 601 O O . PRO A 1 79 ? -14.598 0.513 20.112 1.00 83.25 79 PRO A O 1
ATOM 604 N N . THR A 1 80 ? -12.640 -0.567 19.755 1.00 88.19 80 THR A N 1
ATOM 605 C CA . THR A 1 80 ? -12.233 0.248 18.598 1.00 88.19 80 THR A CA 1
ATOM 606 C C . THR A 1 80 ? -13.319 0.265 17.526 1.00 88.19 80 THR A C 1
ATOM 608 O O . THR A 1 80 ? -13.934 -0.756 17.213 1.00 88.19 80 THR A O 1
ATOM 611 N N . GLU A 1 81 ? -13.563 1.437 16.946 1.00 91.00 81 GLU A N 1
ATOM 612 C CA . GLU A 1 81 ? -14.586 1.618 15.915 1.00 91.00 81 GLU A CA 1
ATOM 613 C C . GLU A 1 81 ? -14.267 0.865 14.606 1.00 91.00 81 GLU A C 1
ATOM 615 O O . GLU A 1 81 ? -15.183 0.506 13.864 1.00 91.00 81 GLU A O 1
ATOM 620 N N . TYR A 1 82 ? -12.986 0.580 14.349 1.00 94.00 82 TYR A N 1
ATOM 621 C CA . TYR A 1 82 ? -12.473 -0.150 13.188 1.00 94.00 82 TYR A CA 1
ATOM 622 C C . TYR A 1 82 ? -11.109 -0.806 13.491 1.00 94.00 82 TYR A C 1
ATOM 624 O O . TYR A 1 82 ? -10.347 -0.294 14.327 1.00 94.00 82 TYR A O 1
ATOM 632 N N . PRO A 1 83 ? -10.746 -1.894 12.783 1.00 94.56 83 PRO A N 1
ATOM 633 C CA . PRO A 1 83 ? -9.382 -2.416 12.813 1.00 94.56 83 PRO A CA 1
ATOM 634 C C . PRO A 1 83 ? -8.390 -1.412 12.213 1.00 94.56 83 PRO A C 1
ATOM 636 O O . PRO A 1 83 ? -8.755 -0.574 11.384 1.00 94.56 83 PRO A O 1
ATOM 639 N N . MET A 1 84 ? -7.110 -1.524 12.577 1.00 95.44 84 MET A N 1
ATOM 640 C CA . MET A 1 84 ? -6.053 -0.871 11.805 1.00 95.44 84 MET A CA 1
ATOM 641 C C . MET A 1 84 ? -5.954 -1.533 10.437 1.00 95.44 84 MET A C 1
ATOM 643 O O . MET A 1 84 ? -5.866 -2.756 10.350 1.00 95.44 84 MET A O 1
ATOM 647 N N . LEU A 1 85 ? -5.917 -0.736 9.376 1.00 97.44 85 LEU A N 1
ATOM 648 C CA . LEU A 1 85 ? -5.693 -1.245 8.030 1.00 97.44 85 LEU A CA 1
ATOM 649 C C . LEU A 1 85 ? -4.311 -0.814 7.554 1.00 97.44 85 LEU A C 1
ATOM 651 O O . LEU A 1 85 ? -4.071 0.365 7.321 1.00 97.44 85 LEU A O 1
ATOM 655 N N . ILE A 1 86 ? -3.406 -1.776 7.423 1.00 97.69 86 ILE A N 1
ATOM 656 C CA . ILE A 1 86 ? -2.076 -1.578 6.853 1.00 97.69 86 ILE A CA 1
ATOM 657 C C . ILE A 1 86 ? -2.191 -1.828 5.355 1.00 97.69 86 ILE A C 1
ATOM 659 O O . ILE A 1 86 ? -2.403 -2.961 4.932 1.00 97.69 86 ILE A O 1
ATOM 663 N N . TYR A 1 87 ? -2.081 -0.773 4.561 1.00 97.75 87 TYR A N 1
ATOM 664 C CA . TYR A 1 87 ? -2.148 -0.831 3.109 1.00 97.75 87 TYR A CA 1
ATOM 665 C C . TYR A 1 87 ? -0.744 -0.882 2.514 1.00 97.75 87 TYR A C 1
ATOM 667 O O . TYR A 1 87 ? 0.078 -0.005 2.782 1.00 97.75 87 TYR A O 1
ATOM 675 N N . LEU A 1 88 ? -0.484 -1.925 1.731 1.00 97.44 88 LEU A N 1
ATOM 676 C CA . LEU A 1 88 ? 0.768 -2.195 1.034 1.00 97.44 88 LEU A CA 1
ATOM 677 C C . LEU A 1 88 ? 0.486 -2.222 -0.478 1.00 97.44 88 LEU A C 1
ATOM 679 O O . LEU A 1 88 ? 0.125 -3.275 -1.011 1.00 97.44 88 LEU A O 1
ATOM 683 N N . PRO A 1 89 ? 0.597 -1.080 -1.173 1.00 96.94 89 PRO A N 1
ATOM 684 C CA . PRO A 1 89 ? 0.464 -1.056 -2.621 1.00 96.94 89 PRO A CA 1
ATOM 685 C C . PRO A 1 89 ? 1.714 -1.635 -3.290 1.00 96.94 89 PRO A C 1
ATOM 687 O O . PRO A 1 89 ? 2.829 -1.475 -2.790 1.00 96.94 89 PRO A O 1
ATOM 690 N N . ASN A 1 90 ? 1.548 -2.233 -4.468 1.00 96.69 90 ASN A N 1
ATOM 691 C CA . ASN A 1 90 ? 2.622 -2.324 -5.443 1.00 96.69 90 ASN A CA 1
ATOM 692 C C . ASN A 1 90 ? 3.050 -0.896 -5.784 1.00 96.69 90 ASN A C 1
ATOM 694 O O . ASN A 1 90 ? 2.230 -0.078 -6.196 1.00 96.69 90 ASN A O 1
ATOM 698 N N . SER A 1 91 ? 4.321 -0.584 -5.576 1.00 94.88 91 SER A N 1
ATOM 699 C CA . SER A 1 91 ? 4.848 0.765 -5.734 1.00 94.88 91 SER A CA 1
ATOM 700 C C . SER A 1 91 ? 6.178 0.740 -6.478 1.00 94.88 91 SER A C 1
ATOM 702 O O . SER A 1 91 ? 6.839 -0.301 -6.514 1.00 94.88 91 SER A O 1
ATOM 704 N N . PRO A 1 92 ? 6.623 1.883 -7.017 1.00 94.88 92 PRO A N 1
ATOM 705 C CA . PRO A 1 92 ? 7.968 2.026 -7.552 1.00 94.88 92 PRO A CA 1
ATOM 706 C C . PRO A 1 92 ? 9.081 1.610 -6.576 1.00 94.88 92 PRO A C 1
ATOM 708 O O . PRO A 1 92 ? 8.897 1.739 -5.358 1.00 94.88 92 PRO A O 1
ATOM 711 N N . PRO A 1 93 ? 10.249 1.164 -7.081 1.00 94.88 93 PRO A N 1
ATOM 712 C CA . PRO A 1 93 ? 11.392 0.769 -6.258 1.00 94.88 93 PRO A CA 1
ATOM 713 C C . PRO A 1 93 ? 11.832 1.825 -5.243 1.00 94.88 93 PRO A C 1
ATOM 715 O O . PRO A 1 93 ? 11.964 3.012 -5.561 1.00 94.88 93 PRO A O 1
ATOM 718 N N . LEU A 1 94 ? 12.130 1.366 -4.020 1.00 92.75 94 LEU A N 1
ATOM 719 C CA . LEU A 1 94 ? 12.477 2.229 -2.887 1.00 92.75 94 LEU A CA 1
ATOM 720 C C . LEU A 1 94 ? 13.812 2.988 -3.000 1.00 92.75 94 LEU A C 1
ATOM 722 O O . LEU A 1 94 ? 14.079 3.889 -2.201 1.00 92.75 94 LEU A O 1
ATOM 726 N N . ASN A 1 95 ? 14.608 2.701 -4.017 1.00 92.19 95 ASN A N 1
ATOM 727 C CA . ASN A 1 95 ? 15.913 3.299 -4.288 1.00 92.19 95 ASN A CA 1
ATOM 728 C C . ASN A 1 95 ? 15.955 4.150 -5.572 1.00 92.19 95 ASN A C 1
ATOM 730 O O . ASN A 1 95 ? 17.004 4.707 -5.873 1.00 92.19 95 ASN A O 1
ATOM 734 N N . GLY A 1 96 ? 14.842 4.264 -6.305 1.00 92.44 96 GLY A N 1
ATOM 735 C CA . GLY A 1 96 ? 14.798 5.001 -7.574 1.00 92.44 96 GLY A CA 1
ATOM 736 C C . GLY A 1 96 ? 15.221 4.183 -8.798 1.00 92.44 96 GLY A C 1
ATOM 737 O O . GLY A 1 96 ? 15.336 4.747 -9.885 1.00 92.44 96 GLY A O 1
ATOM 738 N N . ASP A 1 97 ? 15.415 2.868 -8.649 1.00 94.94 97 ASP A N 1
ATOM 739 C CA . ASP A 1 97 ? 15.659 1.971 -9.779 1.00 94.94 97 ASP A CA 1
ATOM 740 C C . ASP A 1 97 ? 14.476 1.931 -10.757 1.00 94.94 97 ASP A C 1
ATOM 742 O O . ASP A 1 97 ? 13.336 2.290 -10.442 1.00 94.94 97 ASP A O 1
ATOM 746 N N . ASN A 1 98 ? 14.757 1.414 -11.952 1.00 96.44 98 ASN A N 1
ATOM 747 C CA . ASN A 1 98 ? 13.763 1.168 -12.985 1.00 96.44 98 ASN A CA 1
ATOM 748 C C . ASN A 1 98 ? 12.632 0.247 -12.479 1.00 96.44 98 ASN A C 1
ATOM 750 O O . ASN A 1 98 ? 12.918 -0.854 -11.999 1.00 96.44 98 ASN A O 1
ATOM 754 N N . PRO A 1 99 ? 11.354 0.634 -12.618 1.00 96.81 99 PRO A N 1
ATOM 755 C CA . PRO A 1 99 ? 10.225 -0.194 -12.219 1.00 96.81 99 PRO A CA 1
ATOM 756 C C . PRO A 1 99 ? 10.041 -1.398 -13.136 1.00 96.81 99 PRO A C 1
ATOM 758 O O . PRO A 1 99 ? 10.066 -1.261 -14.358 1.00 96.81 99 PRO A O 1
ATOM 761 N N . THR A 1 100 ? 9.807 -2.569 -12.547 1.00 96.50 100 THR A N 1
ATOM 762 C CA . THR A 1 100 ? 9.539 -3.808 -13.300 1.00 96.50 100 THR A CA 1
ATOM 763 C C . THR A 1 100 ? 8.261 -4.523 -12.857 1.00 96.50 100 THR A C 1
ATOM 765 O O . THR A 1 100 ? 7.907 -5.554 -13.424 1.00 96.50 100 THR A O 1
ATOM 768 N N . THR A 1 101 ? 7.559 -3.993 -11.849 1.00 96.56 101 THR A N 1
ATOM 769 C CA . THR A 1 101 ? 6.421 -4.664 -11.200 1.00 96.56 101 THR A CA 1
ATOM 770 C C . THR A 1 101 ? 5.055 -4.133 -11.632 1.00 96.56 101 THR A C 1
ATOM 772 O O . THR A 1 101 ? 4.036 -4.727 -11.291 1.00 96.56 101 THR A O 1
ATOM 775 N N . ASN A 1 102 ? 5.005 -3.026 -12.372 1.00 96.56 102 ASN A N 1
ATOM 776 C CA . ASN A 1 102 ? 3.797 -2.432 -12.951 1.00 96.56 102 ASN A CA 1
ATOM 777 C C . ASN A 1 102 ? 3.508 -2.985 -14.353 1.00 96.56 102 ASN A C 1
ATOM 779 O O . ASN A 1 102 ? 3.387 -2.247 -15.330 1.00 96.56 102 ASN A O 1
ATOM 783 N N . THR A 1 103 ? 3.459 -4.309 -14.455 1.00 95.25 103 THR A N 1
ATOM 784 C CA . THR A 1 103 ? 3.133 -5.006 -15.699 1.00 95.25 103 THR A CA 1
ATOM 785 C C . THR A 1 103 ? 1.650 -4.930 -16.032 1.00 95.25 103 THR A C 1
ATOM 787 O O . THR A 1 103 ? 0.799 -4.814 -15.151 1.00 95.25 103 THR A O 1
ATOM 790 N N . ASP A 1 104 ? 1.338 -5.075 -17.319 1.00 92.25 104 ASP A N 1
ATOM 791 C CA . ASP A 1 104 ? -0.038 -5.199 -17.792 1.00 92.25 104 ASP A CA 1
ATOM 792 C C . ASP A 1 104 ? -0.728 -6.435 -17.186 1.00 92.25 104 ASP A C 1
ATOM 794 O O . ASP A 1 104 ? -0.123 -7.502 -17.049 1.00 92.25 104 ASP A O 1
ATOM 798 N N . SER A 1 105 ? -2.015 -6.309 -16.847 1.00 92.25 105 SER A N 1
ATOM 799 C CA . SER A 1 105 ? -2.808 -7.404 -16.265 1.00 92.25 105 SER A CA 1
ATOM 800 C C . SER A 1 105 ? -2.956 -8.618 -17.195 1.00 92.25 105 SER A C 1
ATOM 802 O O . SER A 1 105 ? -3.216 -9.723 -16.721 1.00 92.25 105 SER A O 1
ATOM 804 N N . PHE A 1 106 ? -2.779 -8.443 -18.506 1.00 94.31 106 PHE A N 1
ATOM 805 C CA . PHE A 1 106 ? -2.785 -9.513 -19.503 1.00 94.31 106 PHE A CA 1
ATOM 806 C C . PHE A 1 106 ? -1.400 -10.138 -19.735 1.00 94.31 106 PHE A C 1
ATOM 808 O O . PHE A 1 106 ? -1.293 -11.124 -20.470 1.00 94.31 106 PHE A O 1
ATOM 815 N N . GLN A 1 107 ? -0.335 -9.631 -19.101 1.00 93.44 107 GLN A N 1
ATOM 816 C CA . GLN A 1 107 ? 0.977 -10.273 -19.143 1.00 93.44 107 GLN A CA 1
ATOM 817 C C . GLN A 1 107 ? 0.992 -11.519 -18.247 1.00 93.44 107 GLN A C 1
ATOM 819 O O . GLN A 1 107 ? 1.191 -11.454 -17.035 1.00 93.44 107 GLN A O 1
ATOM 824 N N . ILE A 1 108 ? 0.815 -12.679 -18.877 1.00 92.56 108 ILE A N 1
ATOM 825 C CA . ILE A 1 108 ? 0.753 -13.990 -18.208 1.00 92.56 108 ILE A CA 1
ATOM 826 C C . ILE A 1 108 ? 2.058 -14.797 -18.291 1.00 92.56 108 ILE A C 1
ATOM 828 O O . ILE A 1 108 ? 2.150 -15.876 -17.709 1.00 92.56 108 ILE A O 1
ATOM 832 N N . ALA A 1 109 ? 3.061 -14.302 -19.020 1.00 92.94 109 ALA A N 1
ATOM 833 C CA . ALA A 1 109 ? 4.345 -14.969 -19.211 1.00 92.94 109 ALA A CA 1
ATOM 834 C C . ALA A 1 109 ? 5.503 -14.020 -18.887 1.00 92.94 109 ALA A C 1
ATOM 836 O O . ALA A 1 109 ? 5.504 -12.861 -19.300 1.00 92.94 109 ALA A O 1
ATOM 837 N N . TYR A 1 110 ? 6.488 -14.545 -18.160 1.00 93.06 110 TYR A N 1
ATOM 838 C CA . TYR A 1 110 ? 7.673 -13.822 -17.710 1.00 93.06 110 TYR A CA 1
ATOM 839 C C . TYR A 1 110 ? 8.904 -14.679 -17.981 1.00 93.06 110 TYR A C 1
ATOM 841 O O . TYR A 1 110 ? 8.890 -15.890 -17.744 1.00 93.06 110 TYR A O 1
ATOM 849 N N . THR A 1 111 ? 9.985 -14.071 -18.462 1.00 95.06 111 THR A N 1
ATOM 850 C CA . THR A 1 111 ? 11.270 -14.769 -18.566 1.00 95.06 111 THR A CA 1
ATOM 851 C C . THR A 1 111 ? 11.834 -15.046 -17.165 1.00 95.06 111 THR A C 1
ATOM 853 O O . THR A 1 111 ? 11.439 -14.392 -16.191 1.00 95.06 111 THR A O 1
ATOM 856 N N . PRO A 1 112 ? 12.777 -15.994 -17.008 1.00 94.75 112 PRO A N 1
ATOM 857 C CA . PRO A 1 112 ? 13.425 -16.223 -15.717 1.00 94.75 112 PRO A CA 1
ATOM 858 C C . PRO A 1 112 ? 14.107 -14.967 -15.147 1.00 94.75 112 PRO A C 1
ATOM 860 O O . PRO A 1 112 ? 14.069 -14.745 -13.938 1.00 94.75 112 PRO A O 1
ATOM 863 N N . VAL A 1 113 ? 14.682 -14.122 -16.014 1.00 94.56 113 VAL A N 1
ATOM 864 C CA . VAL A 1 113 ? 15.310 -12.847 -15.625 1.00 94.56 113 VAL A CA 1
ATOM 865 C C . VAL A 1 113 ? 14.259 -11.858 -15.121 1.00 94.56 113 VAL A C 1
ATOM 867 O O . VAL A 1 113 ? 14.416 -11.318 -14.026 1.00 94.56 113 VAL A O 1
ATOM 870 N N . GLN A 1 114 ? 13.163 -11.680 -15.868 1.00 94.81 114 GLN A N 1
ATOM 871 C CA . GLN A 1 114 ? 12.034 -10.847 -15.441 1.00 94.81 114 GLN A CA 1
ATOM 872 C C . GLN A 1 114 ? 11.470 -11.318 -14.102 1.00 94.81 114 GLN A C 1
ATOM 874 O O . GLN A 1 114 ? 11.325 -10.515 -13.191 1.00 94.81 114 GLN A O 1
ATOM 879 N N . THR A 1 115 ? 11.217 -12.621 -13.959 1.00 95.94 115 THR A N 1
ATOM 880 C CA . THR A 1 115 ? 10.677 -13.214 -12.727 1.00 95.94 115 THR A CA 1
ATOM 881 C C . THR A 1 115 ? 11.568 -12.914 -11.528 1.00 95.94 115 THR A C 1
ATOM 883 O O . THR A 1 115 ? 11.077 -12.495 -10.484 1.00 95.94 115 THR A O 1
ATOM 886 N N . ARG A 1 116 ? 12.885 -13.100 -11.671 1.00 97.12 116 ARG A N 1
ATOM 887 C CA . ARG A 1 116 ? 13.830 -12.845 -10.584 1.00 97.12 116 ARG A CA 1
ATOM 888 C C . ARG A 1 116 ? 13.804 -11.381 -10.150 1.00 97.12 116 ARG A C 1
ATOM 890 O O . ARG A 1 116 ? 13.617 -11.108 -8.971 1.00 97.12 116 ARG A O 1
ATOM 897 N N . ILE A 1 117 ? 13.943 -10.457 -11.100 1.00 96.88 117 ILE A N 1
ATOM 898 C CA . ILE A 1 117 ? 13.996 -9.019 -10.807 1.00 96.88 117 ILE A CA 1
ATOM 899 C C . ILE A 1 117 ? 12.660 -8.522 -10.245 1.00 96.88 117 ILE A C 1
ATOM 901 O O . ILE A 1 117 ? 12.654 -7.758 -9.283 1.00 96.88 117 ILE A O 1
ATOM 905 N N . PHE A 1 118 ? 11.538 -9.007 -10.781 1.00 96.62 118 PHE A N 1
ATOM 906 C CA . PHE A 1 118 ? 10.204 -8.702 -10.272 1.00 96.62 118 PHE A CA 1
ATOM 907 C C . PHE A 1 118 ? 10.075 -9.108 -8.799 1.00 96.62 118 PHE A C 1
ATOM 909 O O . PHE A 1 118 ? 9.684 -8.295 -7.963 1.00 96.62 118 PHE A O 1
ATOM 916 N N . ILE A 1 119 ? 10.427 -10.354 -8.459 1.00 97.06 119 ILE A N 1
ATOM 917 C CA . ILE A 1 119 ? 10.330 -10.860 -7.083 1.00 97.06 119 ILE A CA 1
ATOM 918 C C . ILE A 1 119 ? 11.284 -10.114 -6.146 1.00 97.06 119 ILE A C 1
ATOM 920 O O . ILE A 1 119 ? 10.869 -9.753 -5.045 1.00 97.06 119 ILE A O 1
ATOM 924 N N . ASP A 1 120 ? 12.513 -9.827 -6.581 1.00 97.06 120 ASP A N 1
ATOM 925 C CA . ASP A 1 120 ? 13.480 -9.052 -5.796 1.00 97.06 120 ASP A CA 1
ATOM 926 C C . ASP A 1 120 ? 12.946 -7.636 -5.502 1.00 97.06 120 ASP A C 1
ATOM 928 O O . ASP A 1 120 ? 13.015 -7.166 -4.363 1.00 97.06 120 ASP A O 1
ATOM 932 N N . GLN A 1 121 ? 12.336 -6.967 -6.489 1.00 96.19 121 GLN A N 1
ATOM 933 C CA . GLN A 1 121 ? 11.725 -5.647 -6.298 1.00 96.19 121 GLN A CA 1
ATOM 934 C C . GLN A 1 121 ? 10.513 -5.688 -5.364 1.00 96.19 121 GLN A C 1
ATOM 936 O O . GLN A 1 121 ? 10.440 -4.886 -4.430 1.00 96.19 121 GLN A O 1
ATOM 941 N N . VAL A 1 122 ? 9.585 -6.631 -5.563 1.00 95.75 122 VAL A N 1
ATOM 942 C CA . VAL A 1 122 ? 8.427 -6.798 -4.671 1.00 95.75 122 VAL A CA 1
ATOM 943 C C . VAL A 1 122 ? 8.886 -7.079 -3.244 1.00 95.75 122 VAL A C 1
ATOM 945 O O . VAL A 1 122 ? 8.361 -6.478 -2.304 1.00 95.75 122 VAL A O 1
ATOM 948 N N . HIS A 1 123 ? 9.881 -7.950 -3.063 1.00 95.69 123 HIS A N 1
ATOM 949 C CA . HIS A 1 123 ? 10.439 -8.256 -1.752 1.00 95.69 123 HIS A CA 1
ATOM 950 C C . HIS A 1 123 ? 11.005 -7.000 -1.087 1.00 95.69 123 HIS A C 1
ATOM 952 O O . HIS A 1 123 ? 10.563 -6.646 0.007 1.00 95.69 123 HIS A O 1
ATOM 958 N N . ASN A 1 124 ? 11.905 -6.287 -1.772 1.00 94.81 124 ASN A N 1
ATOM 959 C CA . ASN A 1 124 ? 12.545 -5.079 -1.254 1.00 94.81 124 ASN A CA 1
ATOM 960 C C . ASN A 1 124 ? 11.524 -3.996 -0.884 1.00 94.81 124 ASN A C 1
ATOM 962 O O . ASN A 1 124 ? 11.632 -3.400 0.187 1.00 94.81 124 ASN A O 1
ATOM 966 N N . ASN A 1 125 ? 10.499 -3.781 -1.711 1.00 93.94 125 ASN A N 1
ATOM 967 C CA . ASN A 1 125 ? 9.440 -2.815 -1.417 1.00 93.94 125 ASN A CA 1
ATOM 968 C C . ASN A 1 125 ? 8.577 -3.252 -0.223 1.00 93.94 125 ASN A C 1
ATOM 970 O O . ASN A 1 125 ? 8.231 -2.429 0.625 1.00 93.94 125 ASN A O 1
ATOM 974 N N . THR A 1 126 ? 8.281 -4.549 -0.113 1.00 93.88 126 THR A N 1
ATOM 975 C CA . THR A 1 126 ? 7.458 -5.101 0.974 1.00 93.88 126 THR A CA 1
ATOM 976 C C . THR A 1 126 ? 8.157 -5.009 2.328 1.00 93.88 126 THR A C 1
ATOM 978 O O . THR A 1 126 ? 7.510 -4.694 3.323 1.00 93.88 126 THR A O 1
ATOM 981 N N . ILE A 1 127 ? 9.467 -5.272 2.400 1.00 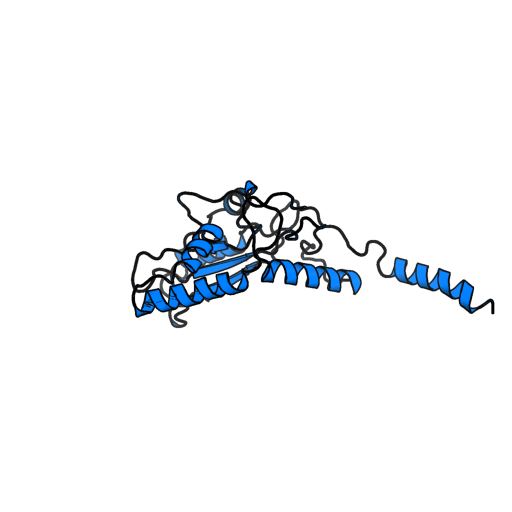93.38 127 ILE A N 1
ATOM 982 C CA . ILE A 1 127 ? 10.207 -5.265 3.675 1.00 93.38 127 ILE A CA 1
ATOM 983 C C . ILE A 1 127 ? 10.880 -3.925 3.985 1.00 93.38 127 ILE A C 1
ATOM 985 O O . ILE A 1 127 ? 11.255 -3.684 5.132 1.00 93.38 127 ILE A O 1
ATOM 989 N N . GLY A 1 128 ? 11.054 -3.068 2.979 1.00 91.94 128 GLY A N 1
ATOM 990 C CA . GLY A 1 128 ? 11.855 -1.855 3.084 1.00 91.94 128 GLY A CA 1
ATOM 991 C C . GLY A 1 128 ? 11.136 -0.677 3.731 1.00 91.94 128 GLY A C 1
ATOM 992 O O . GLY A 1 128 ? 11.803 0.202 4.262 1.00 91.94 128 GLY A O 1
ATOM 993 N N . GLY A 1 129 ? 9.802 -0.621 3.738 1.00 92.19 129 GLY A N 1
ATOM 994 C CA . GLY A 1 129 ? 9.083 0.561 4.232 1.00 92.19 129 GLY A CA 1
ATOM 995 C C . GLY A 1 129 ? 9.462 1.840 3.475 1.00 92.19 129 GLY A C 1
ATOM 996 O O . GLY A 1 129 ? 9.959 1.785 2.359 1.00 92.19 129 GLY A O 1
ATOM 997 N N . VAL A 1 130 ? 9.263 3.015 4.070 1.00 91.44 130 VAL A N 1
ATOM 998 C CA . VAL A 1 130 ? 9.592 4.292 3.415 1.00 91.44 130 VAL A CA 1
ATOM 999 C C . VAL A 1 130 ? 10.247 5.273 4.379 1.00 91.44 130 VAL A C 1
ATOM 1001 O O . VAL A 1 130 ? 9.935 5.285 5.571 1.00 91.44 130 VAL A O 1
ATOM 1004 N N . LEU A 1 131 ? 11.160 6.099 3.871 1.00 89.56 131 LEU A N 1
ATOM 1005 C CA . LEU A 1 131 ? 11.610 7.320 4.534 1.00 89.56 131 LEU A CA 1
ATOM 1006 C C . LEU A 1 131 ? 10.894 8.508 3.887 1.00 89.56 131 LEU A C 1
ATOM 1008 O O . LEU A 1 131 ? 10.822 8.591 2.666 1.00 89.56 131 LEU A O 1
ATOM 1012 N N . LEU A 1 132 ? 10.335 9.404 4.699 1.00 90.06 132 LEU A N 1
ATOM 1013 C CA . LEU A 1 132 ? 9.684 10.607 4.181 1.00 90.06 132 LEU A CA 1
ATOM 1014 C C . LEU A 1 132 ? 10.743 11.641 3.805 1.00 90.06 132 LEU A C 1
ATOM 1016 O O . LEU A 1 132 ? 11.730 11.804 4.523 1.00 90.06 132 LEU A O 1
ATOM 1020 N N . ASN A 1 133 ? 10.506 12.354 2.707 1.00 91.06 133 ASN A N 1
ATOM 1021 C CA . ASN A 1 133 ? 11.364 13.409 2.166 1.00 91.06 133 ASN A CA 1
ATOM 1022 C C . ASN A 1 133 ? 12.781 12.932 1.807 1.00 91.06 133 ASN A C 1
ATOM 1024 O O . ASN A 1 133 ? 13.718 13.727 1.761 1.00 91.06 133 ASN A O 1
ATOM 1028 N N . THR A 1 134 ? 12.979 11.629 1.599 1.00 90.31 134 THR A N 1
ATOM 1029 C CA . THR A 1 134 ? 14.280 11.056 1.236 1.00 90.31 134 THR A CA 1
ATOM 1030 C C . THR A 1 134 ? 14.091 9.777 0.433 1.00 90.31 134 THR A C 1
ATOM 1032 O O . THR A 1 134 ? 13.212 8.967 0.721 1.00 90.31 134 THR A O 1
ATOM 1035 N N . THR A 1 135 ? 14.962 9.567 -0.545 1.00 89.25 135 THR A N 1
ATOM 1036 C CA . THR A 1 135 ? 14.983 8.355 -1.362 1.00 89.25 135 THR A CA 1
ATOM 1037 C C . THR A 1 135 ? 15.668 7.229 -0.597 1.00 89.25 135 THR A C 1
ATOM 1039 O O . THR A 1 135 ? 16.855 7.298 -0.285 1.00 89.25 135 THR A O 1
ATOM 1042 N N . GLY A 1 136 ? 14.911 6.189 -0.253 1.00 88.38 136 GLY A N 1
ATOM 1043 C CA . GLY A 1 136 ? 15.443 5.004 0.410 1.00 88.38 136 GLY A CA 1
ATOM 1044 C C . GLY A 1 136 ? 14.394 4.200 1.172 1.00 88.38 136 GLY A C 1
ATOM 1045 O O . GLY A 1 136 ? 13.221 4.571 1.269 1.00 88.38 136 GLY A O 1
ATOM 1046 N N . SER A 1 137 ? 14.850 3.084 1.734 1.00 89.88 137 SER A N 1
ATOM 1047 C CA . SER A 1 137 ? 14.078 2.206 2.615 1.00 89.88 137 SER A CA 1
ATOM 1048 C C . SER A 1 137 ? 14.274 2.569 4.090 1.00 89.88 137 SER A C 1
ATOM 1050 O O . SER A 1 137 ? 15.366 2.947 4.509 1.00 89.88 137 SER A O 1
ATOM 1052 N N . CYS A 1 138 ? 13.243 2.369 4.906 1.00 90.00 138 CYS A N 1
ATOM 1053 C CA . CYS A 1 138 ? 13.295 2.440 6.361 1.00 90.00 138 CYS A CA 1
ATOM 1054 C C . CYS A 1 138 ? 13.855 1.132 6.975 1.00 90.00 138 CYS A C 1
ATOM 1056 O O . CYS A 1 138 ? 13.156 0.116 6.980 1.00 90.00 138 CYS A O 1
ATOM 1058 N N . PRO A 1 139 ? 15.042 1.138 7.619 1.00 86.38 139 PRO A N 1
ATOM 1059 C CA . PRO A 1 139 ? 15.677 -0.083 8.147 1.00 86.38 139 PRO A CA 1
ATOM 1060 C C . PRO A 1 139 ? 14.892 -0.824 9.244 1.00 86.38 139 PRO A C 1
ATOM 1062 O O . PRO A 1 139 ? 15.250 -1.931 9.641 1.00 86.38 139 PRO A O 1
ATOM 1065 N N . HIS A 1 140 ? 13.850 -0.205 9.803 1.00 88.81 140 HIS A N 1
ATOM 1066 C CA . HIS A 1 140 ? 13.076 -0.744 10.922 1.00 88.81 140 HIS A CA 1
ATOM 1067 C C . HIS A 1 140 ? 11.606 -0.981 10.570 1.00 88.81 140 HIS A C 1
ATOM 1069 O O . HIS A 1 140 ? 10.772 -1.064 11.473 1.00 88.81 140 HIS A O 1
ATOM 1075 N N . PHE A 1 141 ? 11.266 -1.118 9.284 1.00 93.62 141 PHE A N 1
ATOM 1076 C CA . PHE A 1 141 ? 9.879 -1.317 8.861 1.00 93.62 141 PHE A CA 1
ATOM 1077 C C . PHE A 1 141 ? 9.219 -2.555 9.493 1.00 93.62 141 PHE A C 1
ATOM 1079 O O . PHE A 1 141 ? 8.088 -2.475 9.962 1.00 93.62 141 PHE A O 1
ATOM 1086 N N . GLY A 1 142 ? 9.948 -3.664 9.658 1.00 93.94 142 GLY A N 1
ATOM 1087 C CA . GLY A 1 142 ? 9.433 -4.831 10.390 1.00 93.94 142 GLY A CA 1
ATOM 1088 C C . GLY A 1 142 ? 9.007 -4.513 11.834 1.00 93.94 142 GLY A C 1
ATOM 1089 O O . GLY A 1 142 ? 7.947 -4.951 12.278 1.00 93.94 142 GLY A O 1
ATOM 1090 N N . LYS A 1 143 ? 9.768 -3.672 12.554 1.00 92.00 143 LYS A N 1
ATOM 1091 C CA . LYS A 1 143 ? 9.378 -3.180 13.892 1.00 92.00 143 LYS A CA 1
ATOM 1092 C C . LYS A 1 143 ? 8.183 -2.223 13.824 1.00 92.00 143 LYS A C 1
ATOM 1094 O O . LYS A 1 143 ? 7.380 -2.181 14.750 1.00 92.00 143 LYS A O 1
ATOM 1099 N N . CYS A 1 144 ? 8.032 -1.483 12.725 1.00 93.19 144 CYS A N 1
ATOM 1100 C CA . CYS A 1 144 ? 6.869 -0.624 12.495 1.00 93.19 144 CYS A CA 1
ATOM 1101 C C . CYS A 1 144 ? 5.573 -1.444 12.398 1.00 93.19 144 CYS A C 1
ATOM 1103 O O . CYS A 1 144 ? 4.563 -1.076 12.994 1.00 93.19 144 CYS A O 1
ATOM 1105 N N . LEU A 1 145 ? 5.615 -2.590 11.711 1.00 93.81 145 LEU A N 1
ATOM 1106 C CA . LEU A 1 145 ? 4.485 -3.523 11.646 1.00 93.81 145 LEU A CA 1
ATOM 1107 C C . LEU A 1 145 ? 4.177 -4.146 13.017 1.00 93.81 145 LEU A C 1
ATOM 1109 O O . LEU A 1 145 ? 3.011 -4.294 13.378 1.00 93.81 145 LEU A O 1
ATOM 1113 N N . GLN A 1 146 ? 5.206 -4.453 13.815 1.00 92.44 146 GLN A N 1
ATOM 1114 C CA . GLN A 1 146 ? 5.018 -4.912 15.198 1.00 92.44 146 GLN A CA 1
ATOM 1115 C C . GLN A 1 146 ? 4.314 -3.852 16.052 1.00 92.44 146 GLN A C 1
ATOM 1117 O O . GLN A 1 146 ? 3.392 -4.191 16.787 1.00 92.44 146 GLN A O 1
ATOM 1122 N N . CYS A 1 147 ? 4.686 -2.576 15.913 1.00 92.38 147 CYS A N 1
ATOM 1123 C CA . CYS A 1 147 ? 4.002 -1.476 16.592 1.00 92.38 147 CYS A CA 1
ATOM 1124 C C . CYS A 1 147 ? 2.512 -1.421 16.264 1.00 92.38 147 CYS A C 1
ATOM 1126 O O . CYS A 1 147 ? 1.707 -1.269 17.174 1.00 92.38 147 CYS A O 1
ATOM 1128 N N . ALA A 1 148 ? 2.129 -1.596 14.998 1.00 91.19 148 ALA A N 1
ATOM 1129 C CA . ALA A 1 148 ? 0.721 -1.628 14.613 1.00 91.19 148 ALA A CA 1
ATOM 1130 C C . ALA A 1 148 ? -0.063 -2.753 15.316 1.00 91.19 148 ALA A C 1
ATOM 1132 O O . ALA A 1 148 ? -1.171 -2.522 15.79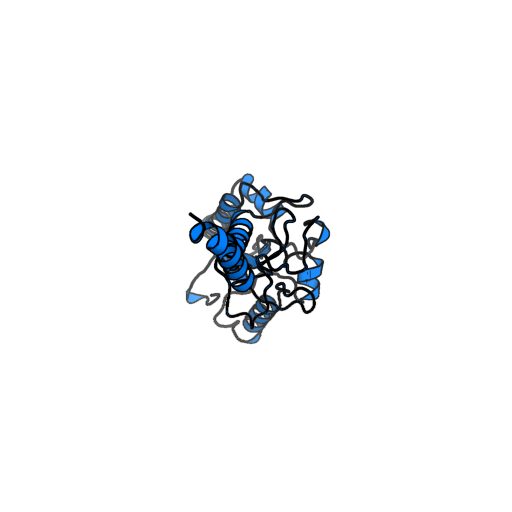6 1.00 91.19 148 ALA A O 1
ATOM 1133 N N . ALA A 1 149 ? 0.518 -3.954 15.413 1.00 89.94 149 ALA A N 1
ATOM 1134 C CA . ALA A 1 149 ? -0.110 -5.092 16.084 1.00 89.94 149 ALA A CA 1
ATOM 1135 C C . ALA A 1 149 ? -0.179 -4.919 17.611 1.00 89.94 149 ALA A C 1
ATOM 1137 O O . ALA A 1 149 ? -1.241 -5.098 18.207 1.00 89.94 149 ALA A O 1
ATOM 1138 N N . VAL A 1 150 ? 0.938 -4.547 18.242 1.00 89.56 150 VAL A N 1
ATOM 1139 C CA . VAL A 1 150 ? 1.038 -4.427 19.704 1.00 89.56 150 VAL A CA 1
ATOM 1140 C C . VAL A 1 150 ? 0.223 -3.245 20.221 1.00 89.56 150 VAL A C 1
ATOM 1142 O O . VAL A 1 150 ? -0.498 -3.402 21.202 1.00 89.56 150 VAL A O 1
ATOM 1145 N N . ASP A 1 151 ? 0.269 -2.093 19.549 1.00 88.31 151 ASP A N 1
ATOM 1146 C CA . ASP A 1 151 ? -0.509 -0.916 19.944 1.00 88.31 151 ASP A CA 1
ATOM 1147 C C . ASP A 1 151 ? -2.010 -1.210 19.924 1.00 88.31 151 ASP A C 1
ATOM 1149 O O . ASP A 1 151 ? -2.731 -0.823 20.841 1.00 88.31 151 ASP A O 1
ATOM 1153 N N . ARG A 1 152 ? -2.482 -1.970 18.928 1.00 88.00 152 ARG A N 1
ATOM 1154 C CA . ARG A 1 152 ? -3.890 -2.365 18.856 1.00 88.00 152 ARG A CA 1
ATOM 1155 C C . ARG A 1 152 ? -4.292 -3.337 19.947 1.00 88.00 152 ARG A C 1
ATOM 1157 O O . ARG A 1 152 ? -5.312 -3.108 20.589 1.00 88.00 152 ARG A O 1
ATOM 1164 N N . ALA A 1 153 ? -3.480 -4.359 20.198 1.00 85.12 153 ALA A N 1
ATOM 1165 C CA . ALA A 1 153 ? -3.727 -5.309 21.279 1.00 85.12 153 ALA A CA 1
ATOM 1166 C C . ALA A 1 153 ? -3.704 -4.640 22.669 1.00 85.12 153 ALA A C 1
ATOM 1168 O O . ALA A 1 153 ? -4.476 -5.000 23.556 1.00 85.12 153 ALA A O 1
ATOM 1169 N N . GLN A 1 154 ? -2.836 -3.648 22.880 1.00 84.31 154 GLN A N 1
ATOM 1170 C CA . GLN A 1 154 ? -2.793 -2.889 24.133 1.00 84.31 154 GLN A CA 1
ATOM 1171 C C . GLN A 1 154 ? -3.985 -1.946 24.269 1.00 84.31 154 GLN A C 1
ATOM 1173 O O . GLN A 1 154 ? -4.595 -1.871 25.334 1.00 84.31 154 GLN A O 1
ATOM 1178 N N . TYR A 1 155 ? -4.375 -1.265 23.192 1.00 83.62 155 TYR A N 1
ATOM 1179 C CA . TYR A 1 155 ? -5.518 -0.361 23.237 1.00 83.62 155 TYR A CA 1
ATOM 1180 C C . TYR A 1 155 ? -6.815 -1.096 23.607 1.00 83.62 155 TYR A C 1
ATOM 1182 O O . TYR A 1 155 ? -7.602 -0.578 24.396 1.00 83.62 155 TYR A O 1
ATOM 1190 N N . THR A 1 156 ? -7.016 -2.322 23.111 1.00 78.06 156 THR A N 1
ATOM 1191 C CA . THR A 1 156 ? -8.195 -3.134 23.456 1.00 78.06 156 THR A CA 1
ATOM 1192 C C . THR A 1 156 ? -8.174 -3.671 24.889 1.00 78.06 156 THR A C 1
ATOM 1194 O O . THR A 1 156 ? -9.238 -3.878 25.469 1.00 78.06 156 THR A O 1
ATOM 1197 N N . THR A 1 157 ? -6.994 -3.886 25.480 1.00 80.31 157 THR A N 1
ATOM 1198 C CA . THR A 1 157 ? -6.848 -4.516 26.805 1.00 80.31 157 THR A CA 1
ATOM 1199 C C . THR A 1 157 ? -6.689 -3.510 27.942 1.00 80.31 157 THR A C 1
ATOM 1201 O O . THR A 1 157 ? -7.413 -3.577 28.934 1.00 80.31 157 THR A O 1
ATOM 1204 N N . SER A 1 158 ? -5.760 -2.566 27.815 1.00 75.00 158 SER A N 1
ATOM 1205 C CA . SER A 1 158 ? -5.365 -1.629 28.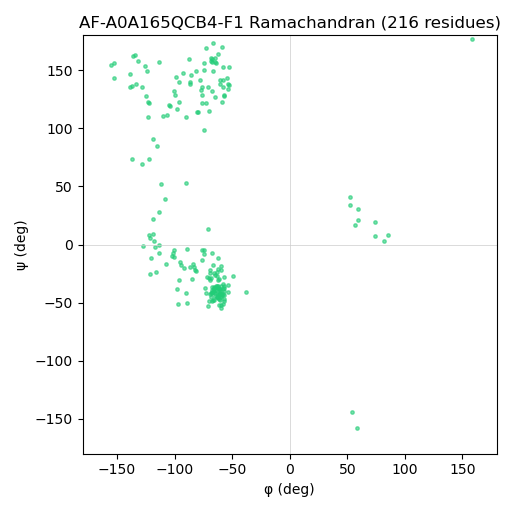873 1.00 75.00 158 SER A CA 1
ATOM 1206 C C . SER A 1 158 ? -5.651 -0.169 28.536 1.00 75.00 158 SER A C 1
ATOM 1208 O O . SER A 1 158 ? -5.406 0.694 29.375 1.00 75.00 158 SER A O 1
ATOM 1210 N N . HIS A 1 159 ? -6.168 0.125 27.336 1.00 72.88 159 HIS A N 1
ATOM 1211 C CA . HIS A 1 159 ? -6.378 1.490 26.827 1.00 72.88 159 HIS A CA 1
ATOM 1212 C C . HIS A 1 159 ? -5.101 2.348 26.810 1.00 72.88 159 HIS A C 1
ATOM 1214 O O . HIS A 1 159 ? -5.163 3.573 26.708 1.00 72.88 159 HIS A O 1
ATOM 1220 N N . SER A 1 160 ? -3.932 1.715 26.907 1.00 72.75 160 SER A N 1
ATOM 1221 C CA . SER A 1 160 ? -2.637 2.378 26.823 1.00 72.75 160 SER A CA 1
ATOM 1222 C C . SER A 1 160 ? -2.107 2.282 25.400 1.00 72.75 160 SER A C 1
ATOM 1224 O O . SER A 1 160 ? -2.225 1.238 24.758 1.00 72.75 160 SER A O 1
ATOM 1226 N N . ARG A 1 161 ? -1.494 3.360 24.911 1.00 71.75 161 ARG A N 1
ATOM 1227 C CA . ARG A 1 161 ? -0.754 3.342 23.645 1.00 71.75 161 ARG A CA 1
ATOM 1228 C C . ARG A 1 161 ? 0.639 2.764 23.864 1.00 71.75 161 ARG A C 1
ATOM 1230 O O . ARG A 1 161 ? 1.207 2.897 24.948 1.00 71.75 161 ARG A O 1
ATOM 1237 N N . SER A 1 162 ? 1.165 2.119 22.829 1.00 67.62 162 SER A N 1
ATOM 1238 C CA . SER A 1 162 ? 2.505 1.534 22.862 1.00 67.62 162 SER A CA 1
ATOM 1239 C C . SER A 1 162 ? 3.612 2.592 23.031 1.00 67.62 162 SER A C 1
ATOM 1241 O O . SER A 1 162 ? 3.394 3.757 22.701 1.00 67.62 162 SER A O 1
ATOM 1243 N N . PRO A 1 163 ? 4.793 2.200 23.554 1.00 68.50 163 PRO A N 1
ATOM 1244 C CA . PRO A 1 163 ? 5.876 3.105 23.967 1.00 68.50 163 PRO A CA 1
ATOM 1245 C C . PRO A 1 163 ? 6.427 4.008 22.849 1.00 68.50 163 PRO A C 1
ATOM 1247 O O . PRO A 1 163 ? 6.164 3.785 21.668 1.00 68.50 163 PRO A O 1
ATOM 1250 N N . ASP A 1 164 ? 7.266 4.977 23.240 1.00 75.38 164 ASP A N 1
ATOM 1251 C CA . ASP A 1 164 ? 7.817 6.089 22.440 1.00 75.38 164 ASP A CA 1
ATOM 1252 C C . ASP A 1 164 ? 8.182 5.760 20.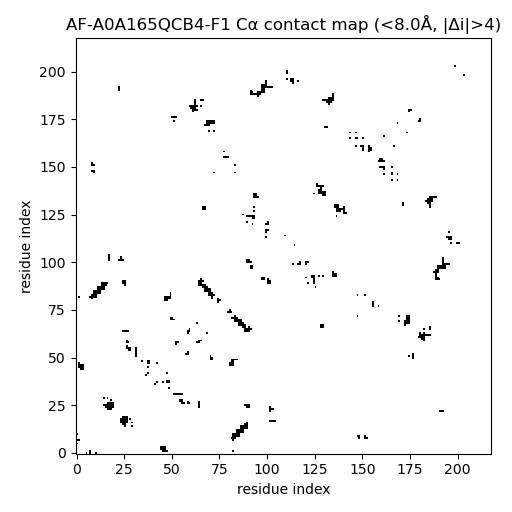983 1.00 75.38 164 ASP A C 1
ATOM 1254 O O . ASP A 1 164 ? 7.883 6.538 20.077 1.00 75.38 164 ASP A O 1
ATOM 1258 N N . PHE A 1 165 ? 8.773 4.589 20.721 1.00 85.12 165 PHE A N 1
ATOM 1259 C CA . PHE A 1 165 ? 9.126 4.167 19.362 1.00 85.12 165 PHE A CA 1
ATOM 1260 C C . PHE A 1 165 ? 7.907 4.059 18.429 1.00 85.12 165 PHE A C 1
ATOM 1262 O O . PHE A 1 165 ? 7.969 4.501 17.280 1.00 85.12 165 PHE A O 1
ATOM 1269 N N . CYS A 1 166 ? 6.788 3.504 18.901 1.00 89.19 166 CYS A N 1
ATOM 1270 C CA . CYS A 1 166 ? 5.590 3.331 18.078 1.00 89.19 166 CYS A CA 1
ATOM 1271 C C . CYS A 1 166 ? 4.934 4.667 17.722 1.00 89.19 166 CYS A C 1
ATOM 1273 O O . CYS A 1 166 ? 4.389 4.807 16.628 1.00 89.19 166 CYS A O 1
ATOM 1275 N N . SER A 1 167 ? 5.077 5.681 18.575 1.00 87.06 167 SER A N 1
ATOM 1276 C CA . SER A 1 167 ? 4.654 7.046 18.260 1.00 87.06 167 SER A CA 1
ATOM 1277 C C . SER A 1 167 ? 5.410 7.609 17.052 1.00 87.06 167 SER A C 1
ATOM 1279 O O . SER A 1 167 ? 4.787 8.167 16.151 1.00 87.06 167 SER A O 1
ATOM 1281 N N . THR A 1 168 ? 6.730 7.394 16.963 1.00 88.88 168 THR A N 1
ATOM 1282 C CA . THR A 1 168 ? 7.531 7.797 15.790 1.00 88.88 168 THR A CA 1
ATOM 1283 C C . THR A 1 168 ? 7.123 7.039 14.527 1.00 88.88 168 THR A C 1
ATOM 1285 O O . THR A 1 168 ? 7.098 7.603 13.433 1.00 88.88 168 THR A O 1
ATOM 1288 N N . VAL A 1 169 ? 6.786 5.753 14.658 1.00 90.81 169 VAL A N 1
ATOM 1289 C CA . VAL A 1 169 ? 6.271 4.952 13.540 1.00 90.81 169 VAL A CA 1
ATOM 1290 C C . VAL A 1 169 ? 4.960 5.533 13.024 1.00 90.81 169 VAL A C 1
ATOM 1292 O O . VAL A 1 169 ? 4.799 5.710 11.818 1.00 90.81 169 VAL A O 1
ATOM 1295 N N . PHE A 1 170 ? 4.032 5.855 13.920 1.00 91.88 170 PHE A N 1
ATOM 1296 C 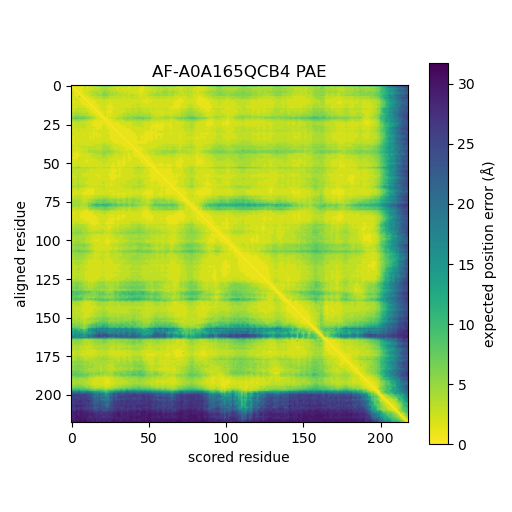CA . PHE A 1 170 ? 2.733 6.381 13.528 1.00 91.88 170 PHE A CA 1
ATOM 1297 C C . PHE A 1 170 ? 2.823 7.768 12.902 1.00 91.88 170 PHE A C 1
ATOM 1299 O O . PHE A 1 170 ? 2.179 7.998 11.888 1.00 91.88 170 PHE A O 1
ATOM 1306 N N . GLN A 1 171 ? 3.716 8.635 13.378 1.00 90.69 17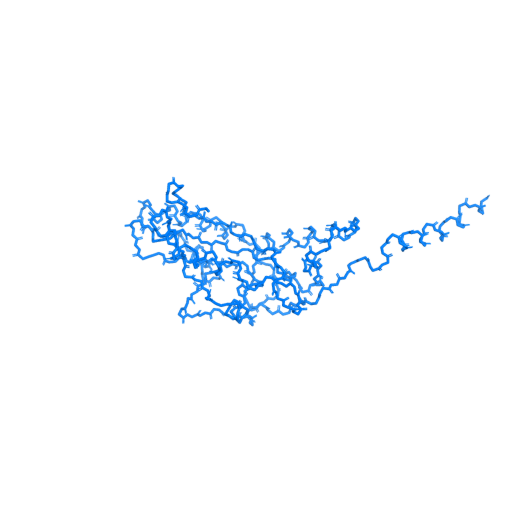1 GLN A N 1
ATOM 1307 C CA . GLN A 1 171 ? 4.002 9.905 12.696 1.00 90.69 171 GLN A CA 1
ATOM 1308 C C . GLN A 1 171 ? 4.456 9.720 11.240 1.00 90.69 171 GLN A C 1
ATOM 1310 O O . GLN A 1 171 ? 4.253 10.605 10.418 1.00 90.69 171 GLN A O 1
ATOM 1315 N N . ARG A 1 172 ? 5.080 8.583 10.914 1.00 91.94 172 ARG A N 1
ATOM 1316 C CA . ARG A 1 172 ? 5.601 8.304 9.572 1.00 91.94 172 ARG A CA 1
ATOM 1317 C C . ARG A 1 172 ? 4.596 7.624 8.648 1.00 91.94 172 ARG A C 1
ATOM 1319 O O . ARG A 1 172 ? 4.576 7.918 7.459 1.00 91.94 172 ARG A O 1
ATOM 1326 N N . TYR A 1 173 ? 3.845 6.657 9.165 1.00 95.00 173 TYR A N 1
ATOM 1327 C CA . TYR A 1 173 ? 3.020 5.773 8.337 1.00 95.00 173 TYR A CA 1
ATOM 1328 C C . TYR A 1 173 ? 1.526 6.059 8.444 1.00 95.00 173 TYR A C 1
ATOM 1330 O O . TYR A 1 173 ? 0.769 5.576 7.603 1.00 95.00 173 TYR A O 1
ATOM 1338 N N . CYS A 1 174 ? 1.075 6.794 9.459 1.00 95.38 174 CYS A N 1
ATOM 1339 C CA . CYS A 1 174 ? -0.349 7.009 9.648 1.00 95.38 174 CYS A CA 1
ATOM 1340 C C . CYS A 1 174 ? -0.903 8.034 8.680 1.00 95.38 174 CYS A C 1
ATOM 1342 O O . CYS A 1 174 ? -0.375 9.129 8.522 1.00 95.38 174 CYS A O 1
ATOM 1344 N N . PHE A 1 175 ? -2.022 7.671 8.074 1.00 96.62 175 PHE A N 1
ATOM 1345 C CA . PHE A 1 175 ? -2.830 8.613 7.330 1.00 96.62 175 PHE A CA 1
ATOM 1346 C C . PHE A 1 175 ? -3.620 9.501 8.297 1.00 96.62 175 PHE A C 1
ATOM 1348 O O . PHE A 1 175 ? -4.409 8.989 9.099 1.00 96.62 175 PHE A O 1
ATOM 1355 N N . ASP A 1 176 ? -3.423 10.816 8.198 1.00 94.12 176 ASP A N 1
ATOM 1356 C CA . ASP A 1 176 ? -4.231 11.826 8.880 1.00 94.12 176 ASP A CA 1
ATOM 1357 C C . ASP A 1 176 ? -5.153 12.524 7.861 1.00 94.12 176 ASP A C 1
ATOM 1359 O O . ASP A 1 176 ? -4.667 13.271 7.016 1.00 94.12 176 ASP A O 1
ATOM 1363 N N . PRO A 1 177 ? -6.481 12.321 7.919 1.00 92.06 177 PRO A N 1
ATOM 1364 C CA . PRO A 1 177 ? -7.418 13.003 7.028 1.00 92.06 177 PRO A CA 1
ATOM 1365 C C . PRO A 1 177 ? -7.442 14.532 7.183 1.00 92.06 177 PRO A C 1
ATOM 1367 O O . PRO A 1 177 ? -7.884 15.216 6.266 1.00 92.06 177 PRO A O 1
ATOM 1370 N N . GLN A 1 178 ? -7.039 15.069 8.341 1.00 92.19 178 GLN A N 1
ATOM 1371 C CA . GLN A 1 178 ? -7.018 16.515 8.600 1.00 92.19 178 GLN A CA 1
ATOM 1372 C C . GLN A 1 178 ? -5.736 17.173 8.085 1.00 92.19 178 GLN A C 1
ATOM 1374 O O . GLN A 1 178 ? -5.760 18.332 7.682 1.00 92.19 178 GLN A O 1
ATOM 1379 N N . ASN A 1 179 ? -4.635 16.423 8.071 1.00 92.94 179 ASN A N 1
ATOM 1380 C CA . ASN A 1 179 ? -3.342 16.847 7.544 1.00 92.94 179 ASN A CA 1
ATOM 1381 C C . ASN A 1 179 ? -2.845 15.780 6.563 1.00 92.94 179 ASN A C 1
ATOM 1383 O O . ASN A 1 179 ? -1.914 15.034 6.884 1.00 92.94 179 ASN A O 1
ATOM 1387 N N . PRO A 1 180 ? -3.506 15.640 5.399 1.00 92.25 180 PRO A N 1
ATOM 1388 C CA . PRO A 1 180 ? -3.196 14.564 4.480 1.00 92.25 180 PRO A CA 1
ATOM 1389 C C . PRO A 1 180 ? -1.740 14.672 4.013 1.00 92.25 180 PRO A C 1
ATOM 1391 O O . PRO A 1 180 ? -1.267 15.773 3.715 1.00 92.25 180 PRO A O 1
ATOM 1394 N N . PRO A 1 181 ? -1.025 13.539 3.937 1.00 93.69 181 PRO A N 1
ATOM 1395 C CA . PRO A 1 181 ? 0.340 13.522 3.436 1.00 93.69 181 PRO A CA 1
ATOM 1396 C C . PRO A 1 181 ? 0.369 13.878 1.946 1.00 93.69 181 PRO A C 1
ATOM 1398 O O . PRO A 1 181 ? -0.675 13.976 1.302 1.00 93.69 181 PRO A O 1
ATOM 1401 N N . SER A 1 182 ? 1.562 14.037 1.376 1.00 93.81 182 SER A N 1
ATOM 1402 C CA . SER A 1 182 ? 1.738 14.424 -0.029 1.00 93.81 182 SER A CA 1
ATOM 1403 C C . SER A 1 182 ? 2.586 13.409 -0.787 1.00 93.81 182 SER A C 1
ATOM 1405 O O . SER A 1 182 ? 3.517 12.811 -0.243 1.00 93.81 182 SER A O 1
ATOM 1407 N N . GLN A 1 183 ? 2.327 13.251 -2.088 1.00 92.44 183 GLN A N 1
ATOM 1408 C CA . GLN A 1 183 ? 3.209 12.483 -2.971 1.00 92.44 183 GLN A CA 1
ATOM 1409 C C . GLN A 1 183 ? 4.637 13.045 -3.047 1.00 92.44 183 GLN A C 1
ATOM 1411 O O . GLN A 1 183 ? 5.562 12.297 -3.355 1.00 92.44 183 GLN A O 1
ATOM 1416 N N . SER A 1 184 ? 4.840 14.330 -2.732 1.00 92.94 184 SER A N 1
ATOM 1417 C CA . SER A 1 184 ? 6.172 14.953 -2.704 1.00 92.94 184 SER A CA 1
ATOM 1418 C C . SER A 1 184 ? 7.077 14.405 -1.597 1.00 92.94 184 SER A C 1
ATOM 1420 O O . SER A 1 184 ? 8.289 14.572 -1.664 1.00 92.94 184 SER A O 1
ATOM 1422 N N . GLU A 1 185 ? 6.512 13.734 -0.590 1.00 91.81 185 GLU A N 1
ATOM 1423 C CA . GLU A 1 185 ? 7.268 13.128 0.512 1.00 91.81 185 GLU A CA 1
ATOM 1424 C C . GLU A 1 185 ? 7.971 11.824 0.105 1.00 91.81 185 GLU A C 1
ATOM 1426 O O . GLU A 1 185 ? 8.705 11.247 0.904 1.00 91.81 185 GLU A O 1
ATOM 1431 N N . VAL A 1 186 ? 7.755 11.342 -1.123 1.00 89.81 186 VAL A N 1
ATOM 1432 C CA . VAL A 1 186 ? 8.409 10.155 -1.695 1.00 89.81 186 VAL A CA 1
ATOM 1433 C C . VAL A 1 186 ? 9.141 10.555 -2.986 1.00 89.81 186 VAL A C 1
ATOM 1435 O O . VAL A 1 186 ? 8.649 10.280 -4.084 1.00 89.81 186 VAL A O 1
ATOM 1438 N N . PRO A 1 187 ? 10.278 11.272 -2.875 1.00 90.88 187 PRO A N 1
ATOM 1439 C CA . PRO A 1 187 ? 10.984 11.813 -4.033 1.00 90.88 187 PRO A CA 1
ATOM 1440 C C . PRO A 1 187 ? 11.705 10.729 -4.853 1.00 90.88 187 PRO A C 1
ATOM 1442 O O . PRO A 1 187 ? 11.818 9.573 -4.442 1.00 90.88 187 PRO A O 1
ATOM 1445 N N . ASP A 1 188 ? 12.170 11.133 -6.038 1.00 90.00 188 ASP A N 1
ATOM 1446 C CA . ASP A 1 188 ? 13.080 10.395 -6.932 1.00 90.00 188 ASP A CA 1
ATOM 1447 C C . ASP A 1 188 ? 12.661 8.957 -7.288 1.00 90.00 188 ASP A C 1
ATOM 1449 O O . ASP A 1 188 ? 13.488 8.064 -7.481 1.00 90.00 188 ASP A O 1
ATOM 1453 N N . ARG A 1 189 ? 11.352 8.719 -7.403 1.00 91.75 189 ARG A N 1
ATOM 1454 C CA . ARG A 1 189 ? 10.800 7.474 -7.950 1.00 91.75 189 ARG A CA 1
ATOM 1455 C C . ARG A 1 189 ? 10.684 7.545 -9.467 1.00 91.75 189 ARG A C 1
ATOM 1457 O O . ARG A 1 189 ? 10.197 8.530 -10.016 1.00 91.75 189 ARG A O 1
ATOM 1464 N N . GLN A 1 190 ? 11.052 6.456 -10.129 1.00 94.81 190 GLN A N 1
ATOM 1465 C CA . GLN A 1 190 ? 10.705 6.205 -11.524 1.00 94.81 190 GLN A CA 1
ATOM 1466 C C . GLN A 1 190 ? 9.322 5.546 -11.592 1.00 94.81 190 GLN A C 1
ATOM 1468 O O . GLN A 1 190 ? 8.974 4.766 -10.713 1.00 94.81 190 GLN A O 1
ATOM 1473 N N . PHE A 1 191 ? 8.526 5.837 -12.620 1.00 94.88 191 PHE A N 1
ATOM 1474 C CA . PHE A 1 191 ? 7.148 5.318 -12.720 1.00 94.88 191 PHE A CA 1
ATOM 1475 C C . PHE A 1 191 ? 6.888 4.499 -13.977 1.00 94.88 191 PHE A C 1
ATOM 1477 O O . PHE A 1 191 ? 6.007 3.643 -13.970 1.00 94.88 191 PHE A O 1
ATOM 1484 N N . VAL A 1 192 ? 7.650 4.747 -15.038 1.00 96.94 192 VAL A N 1
ATOM 1485 C CA . VAL A 1 192 ? 7.469 4.076 -16.324 1.00 96.94 192 VAL A CA 1
ATOM 1486 C C . VAL A 1 192 ? 8.030 2.664 -16.228 1.00 96.94 192 VAL A C 1
ATOM 1488 O O . VAL A 1 192 ? 9.169 2.485 -15.803 1.00 96.94 192 VAL A O 1
ATOM 1491 N N . PHE A 1 193 ? 7.235 1.671 -16.620 1.00 96.56 193 PHE A N 1
ATOM 1492 C CA . PHE A 1 193 ? 7.674 0.280 -16.672 1.00 96.56 193 PHE A CA 1
ATOM 1493 C C . PHE A 1 193 ? 8.901 0.117 -17.582 1.00 96.56 193 PHE A C 1
ATOM 1495 O O . PHE A 1 193 ? 8.934 0.624 -18.705 1.00 96.56 193 PHE A O 1
ATOM 1502 N N . VAL A 1 194 ? 9.886 -0.652 -17.122 1.00 96.44 194 VAL A N 1
ATOM 1503 C CA . VAL A 1 194 ? 11.070 -1.028 -17.893 1.00 96.44 194 VAL A CA 1
ATOM 1504 C C . VAL A 1 194 ? 11.151 -2.544 -17.956 1.00 96.44 194 VAL A C 1
ATOM 1506 O O . VAL A 1 194 ? 11.253 -3.213 -16.932 1.00 96.44 194 VAL A O 1
ATOM 1509 N N . ASN A 1 195 ? 11.160 -3.097 -19.170 1.00 93.94 195 ASN A N 1
ATOM 1510 C CA . ASN A 1 195 ? 11.392 -4.523 -19.357 1.00 93.94 195 ASN A CA 1
ATOM 1511 C C . ASN A 1 195 ? 12.866 -4.853 -19.027 1.00 93.94 195 ASN A C 1
ATOM 1513 O O . ASN A 1 195 ? 13.748 -4.409 -19.768 1.00 93.94 195 ASN A O 1
ATOM 1517 N N . PRO A 1 196 ? 13.156 -5.648 -17.977 1.00 92.31 196 PRO A N 1
ATOM 1518 C CA . PRO A 1 196 ? 14.530 -5.986 -17.607 1.00 92.31 196 PRO A CA 1
ATOM 1519 C C . PRO A 1 196 ? 15.187 -7.012 -18.547 1.00 92.31 196 PRO A C 1
ATOM 1521 O O . PRO A 1 196 ? 16.381 -7.275 -18.431 1.00 92.31 196 PRO A O 1
ATOM 1524 N N . ASP A 1 197 ? 14.424 -7.598 -19.470 1.00 91.44 197 ASP A N 1
ATOM 1525 C CA . ASP A 1 197 ? 14.892 -8.552 -20.474 1.00 91.44 197 ASP A CA 1
ATOM 1526 C C . ASP A 1 197 ? 14.266 -8.227 -21.847 1.00 91.44 197 ASP A C 1
ATOM 1528 O O . ASP A 1 197 ? 13.334 -8.899 -22.302 1.00 91.44 197 ASP A O 1
ATOM 1532 N N . PRO A 1 198 ? 14.723 -7.150 -22.518 1.00 83.81 198 PRO A N 1
ATOM 1533 C CA . PRO A 1 198 ? 14.140 -6.697 -23.781 1.00 83.81 198 PRO A CA 1
ATOM 1534 C C . PRO A 1 198 ? 14.418 -7.653 -24.946 1.00 83.81 198 PRO A C 1
ATOM 1536 O O . PRO A 1 198 ? 13.690 -7.638 -25.935 1.00 83.81 198 PRO A O 1
ATOM 1539 N N . GLN A 1 199 ? 15.464 -8.479 -24.846 1.00 78.50 199 GLN A N 1
ATOM 1540 C CA . GLN A 1 199 ? 15.811 -9.450 -25.885 1.00 78.50 199 GLN A CA 1
ATOM 1541 C C . GLN A 1 199 ? 15.165 -10.823 -25.664 1.00 78.50 199 GLN A C 1
ATOM 1543 O O . GLN A 1 199 ? 15.054 -11.603 -26.614 1.00 78.50 199 GLN A O 1
ATOM 1548 N N . GLY A 1 200 ? 14.735 -11.127 -24.437 1.00 73.31 200 GLY A N 1
ATOM 1549 C CA . GLY A 1 200 ? 14.055 -12.364 -24.086 1.00 73.31 200 GLY A CA 1
ATOM 1550 C C . GLY A 1 200 ? 14.835 -13.614 -24.496 1.00 73.31 200 GLY A C 1
ATOM 1551 O O . GLY A 1 200 ? 16.068 -13.666 -24.508 1.00 73.31 200 GLY A O 1
ATOM 1552 N N . VAL A 1 201 ? 14.091 -14.639 -24.914 1.00 61.62 201 VAL A N 1
ATOM 1553 C CA . VAL A 1 201 ? 14.657 -15.914 -25.385 1.00 61.62 201 VAL A CA 1
ATOM 1554 C C . VAL A 1 201 ? 15.523 -15.725 -26.639 1.00 61.62 201 VAL A C 1
ATOM 1556 O O . VAL A 1 201 ? 16.511 -16.434 -26.814 1.00 61.62 201 VAL A O 1
ATOM 1559 N N . SER A 1 202 ? 15.211 -14.742 -27.490 1.00 62.38 202 SER A N 1
ATOM 1560 C CA . SER A 1 202 ? 15.979 -14.443 -28.705 1.00 62.38 202 SER A CA 1
ATOM 1561 C C . SER A 1 202 ? 17.393 -13.949 -28.391 1.00 62.38 202 SER A C 1
ATOM 1563 O O . SER A 1 202 ? 18.341 -14.354 -29.064 1.00 62.38 202 SER A O 1
ATOM 1565 N N . GLY A 1 203 ? 17.568 -13.144 -27.339 1.00 59.94 203 GLY A N 1
ATOM 1566 C CA . GLY A 1 203 ? 18.889 -12.729 -26.853 1.00 59.94 203 GLY A CA 1
ATOM 1567 C C . GLY A 1 203 ? 19.713 -13.914 -26.355 1.00 59.94 203 GLY A C 1
ATOM 1568 O O . GLY A 1 203 ? 20.861 -14.088 -26.763 1.00 59.94 203 GLY A O 1
ATOM 1569 N N . ALA A 1 204 ? 19.095 -14.802 -25.568 1.00 59.12 204 ALA A N 1
ATOM 1570 C CA . ALA A 1 204 ? 19.737 -16.033 -25.110 1.00 59.12 204 ALA A CA 1
ATOM 1571 C C . ALA A 1 204 ? 20.162 -16.925 -26.290 1.00 59.12 204 ALA A C 1
ATOM 1573 O O . ALA A 1 204 ? 21.299 -17.388 -26.336 1.00 59.12 204 ALA A O 1
ATOM 1574 N N . LEU A 1 205 ? 19.294 -17.118 -27.287 1.00 59.41 205 LEU A N 1
ATOM 1575 C CA . LEU A 1 205 ? 19.606 -17.894 -28.493 1.00 59.41 205 LEU A CA 1
ATOM 1576 C C . LEU A 1 205 ? 20.720 -17.259 -29.338 1.00 59.41 205 LEU A C 1
ATOM 1578 O O . LEU A 1 205 ? 21.540 -17.986 -29.893 1.00 59.41 205 LEU A O 1
ATOM 1582 N N . THR A 1 206 ? 20.788 -15.928 -29.402 1.00 58.50 206 THR A N 1
ATOM 1583 C CA . THR A 1 206 ? 21.851 -15.198 -30.113 1.00 58.50 206 THR A CA 1
ATOM 1584 C C . THR A 1 206 ? 23.200 -15.371 -29.415 1.00 58.50 206 THR A C 1
ATOM 1586 O O . THR A 1 206 ? 24.205 -15.645 -30.068 1.00 58.50 206 THR A O 1
ATOM 1589 N N . VAL A 1 207 ? 23.215 -15.315 -28.080 1.00 61.22 207 VAL A N 1
ATOM 1590 C CA . VAL A 1 207 ? 24.381 -15.651 -27.253 1.00 61.22 207 VAL A CA 1
ATOM 1591 C C . VAL A 1 207 ? 24.800 -17.104 -27.503 1.00 61.22 207 VAL A C 1
ATOM 1593 O O . VAL A 1 207 ? 25.942 -17.358 -27.877 1.00 61.22 207 VAL A O 1
ATOM 1596 N N . PHE A 1 208 ? 23.883 -18.070 -27.408 1.00 59.91 208 PHE A N 1
ATOM 1597 C CA . PHE A 1 208 ? 24.198 -19.476 -27.687 1.00 59.91 208 PHE A CA 1
ATOM 1598 C C . PHE A 1 208 ? 24.706 -19.709 -29.118 1.00 59.91 208 PHE A C 1
ATOM 1600 O O . PHE A 1 208 ? 25.593 -20.538 -29.311 1.00 59.91 208 PHE A O 1
ATOM 1607 N N . ALA A 1 209 ? 24.194 -18.987 -30.117 1.00 61.12 209 ALA A N 1
ATOM 1608 C CA . ALA A 1 209 ? 24.691 -19.049 -31.490 1.00 61.12 209 ALA A CA 1
ATOM 1609 C C . ALA A 1 209 ? 26.115 -18.477 -31.616 1.00 61.12 209 ALA A C 1
ATOM 1611 O O . ALA A 1 209 ? 26.961 -19.095 -32.264 1.00 61.12 209 ALA A O 1
ATOM 1612 N 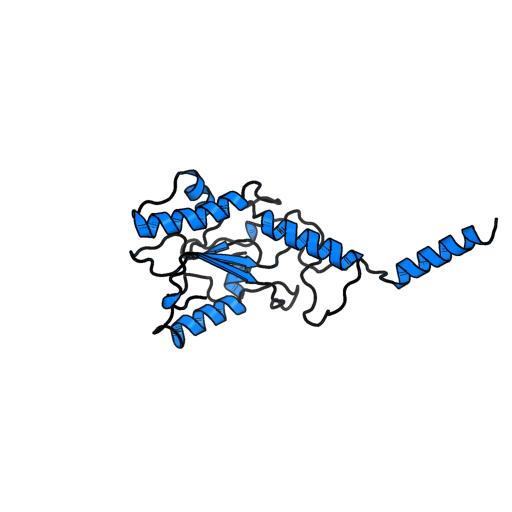N . ALA A 1 210 ? 26.408 -17.360 -30.943 1.00 62.00 210 ALA A N 1
ATOM 1613 C CA . ALA A 1 210 ? 27.741 -16.760 -30.908 1.00 62.00 210 ALA A CA 1
ATOM 1614 C C . ALA A 1 210 ? 28.776 -17.673 -30.223 1.00 62.00 210 ALA A C 1
ATOM 1616 O O . ALA A 1 210 ? 29.899 -17.807 -30.704 1.00 62.00 210 ALA A O 1
ATOM 1617 N N . TYR A 1 211 ? 28.391 -18.369 -29.148 1.00 59.25 211 TYR A N 1
ATOM 1618 C CA . TYR A 1 211 ? 29.277 -19.304 -28.444 1.00 59.25 211 TYR A CA 1
ATOM 1619 C C . TYR A 1 211 ? 29.347 -20.700 -29.090 1.00 59.25 211 TYR A C 1
ATOM 1621 O O . TYR A 1 211 ? 30.351 -21.391 -28.920 1.00 59.25 211 TYR A O 1
ATOM 1629 N N . LYS A 1 212 ? 28.355 -21.113 -29.896 1.00 54.28 212 LYS A N 1
ATOM 1630 C CA . LYS A 1 212 ? 28.432 -22.343 -30.712 1.00 54.28 212 LYS A CA 1
ATOM 1631 C C . LYS A 1 212 ? 29.539 -22.281 -31.764 1.00 54.28 212 LYS A C 1
ATOM 1633 O O . LYS A 1 212 ? 30.183 -23.297 -32.003 1.00 54.28 212 LYS A O 1
ATOM 1638 N N . ALA A 1 213 ? 29.795 -21.111 -32.352 1.00 54.12 213 ALA A N 1
ATOM 1639 C CA . ALA A 1 213 ? 30.886 -20.938 -33.314 1.00 54.12 213 ALA A CA 1
ATOM 1640 C C . ALA A 1 213 ? 32.275 -21.191 -32.689 1.00 54.12 213 ALA A C 1
ATOM 1642 O O . ALA A 1 213 ? 33.178 -21.647 -33.381 1.00 54.12 213 ALA A O 1
ATOM 1643 N N . SER A 1 214 ? 32.423 -20.975 -31.376 1.00 52.66 214 SER A N 1
ATOM 1644 C CA . SER A 1 214 ? 33.675 -21.211 -30.641 1.00 52.66 214 SER A CA 1
ATOM 1645 C C . SER A 1 214 ? 33.868 -22.672 -30.194 1.00 52.66 214 SER A C 1
ATOM 1647 O O . SER A 1 214 ? 34.975 -23.078 -29.868 1.00 52.66 214 SER A O 1
ATOM 1649 N N . LEU A 1 215 ? 32.802 -23.484 -30.182 1.00 50.28 215 LEU A N 1
ATOM 1650 C CA . LEU A 1 215 ? 32.827 -24.888 -29.733 1.00 50.28 215 LEU A CA 1
ATOM 1651 C C . LEU A 1 215 ? 33.013 -25.907 -30.870 1.00 50.28 215 LEU A C 1
ATOM 1653 O O . LEU A 1 215 ? 33.308 -27.065 -30.596 1.00 50.28 215 LEU A O 1
ATOM 1657 N N . ILE A 1 216 ? 32.832 -25.498 -32.130 1.00 53.94 216 ILE A N 1
ATOM 1658 C CA . ILE A 1 216 ? 32.964 -26.375 -33.314 1.00 53.94 216 ILE A CA 1
ATOM 1659 C C . ILE A 1 216 ? 34.317 -26.155 -34.032 1.00 53.94 216 ILE A C 1
ATOM 1661 O O . ILE A 1 216 ? 34.669 -26.903 -34.936 1.00 53.94 216 ILE A O 1
ATOM 1665 N N . GLY A 1 217 ? 35.097 -25.151 -33.614 1.00 49.41 217 GLY A N 1
ATOM 1666 C CA . GLY A 1 217 ? 36.414 -24.813 -34.171 1.00 49.41 217 GLY A CA 1
ATOM 1667 C C . GLY A 1 217 ? 37.594 -25.148 -33.253 1.00 49.41 217 GLY A C 1
ATOM 1668 O O . GLY A 1 217 ? 38.510 -24.334 -33.156 1.00 49.41 217 GLY A O 1
ATOM 1669 N N . GLY A 1 218 ? 37.536 -26.284 -32.551 1.00 41.25 218 GLY A N 1
ATOM 1670 C CA . GLY A 1 218 ? 38.657 -26.866 -31.802 1.00 41.25 218 GLY A CA 1
ATOM 1671 C C . GLY A 1 218 ? 39.267 -28.048 -32.538 1.00 41.25 218 GLY A C 1
ATOM 1672 O O . GLY A 1 218 ? 38.478 -28.826 -33.119 1.00 41.25 218 GLY A O 1
#

Radius of gyration: 21.15 Å; Cα contacts (8 Å, |Δi|>4): 356; chains: 1; bounding box: 64×44×63 Å